Protein AF-A0A328RVR4-F1 (afdb_monomer_lite)

Foldseek 3Di:
DDDDLVRLVVVVLVLLVLLVVFDQDPDDLCVVPVVCLQCVCVVPVPDADKDKADPSLVSLPPPDPQKDKDWAQPVVDDFDPVPRGIIIIIHGPDPPPGDPSSDGLDVSLPQWDWAQDPVRDIFIWGVPDPDPDDRCCVVVVPRTDPSSRVSNSVSLVVSCVPVRSVRRRHSVNVVVVVVVDDIDTDD

Radius of gyration: 16.16 Å; chains: 1; bounding box: 41×40×39 Å

Sequence (187 aa):
MEITASQMKKNIQKIYDMLDKVSPLDYDCGKLCGEICCVYDDNNKEEKVGLYLLPGEELMYEDSDSFNLYCINSKDIDYPHSWDDDVYLVECTNPPKCNRSIRPIQCRTFPLIPHINSNGTLHLILDENEIPYECPIIRDNLELNKDFINETYKVWKILINDPVVYDLIAYDSRRRDNRRKKYKIII

Secondary structure (DSSP, 8-state):
-PPPHHHHHHHHHHHHHHHTT--SSSS-THHHHTSHHHHHHHH-TT---EEEPPTTGGGGSTT-TTEEEEEE-GGGSS--TT--SPEEEEEESSTT-S-GGG--HHHHHTTEEEEE-TTS-EEEEE-SSS-SS--HHHHTTPPPPHHHHHHHHHHHHHHTTSHHHHHHHHHHHHHHHHTT----B--

Structure (mmCIF, N/CA/C/O backbone):
data_AF-A0A328RVR4-F1
#
_entry.id   AF-A0A328RVR4-F1
#
loop_
_atom_site.group_PDB
_atom_site.id
_atom_site.type_symbol
_atom_site.label_atom_id
_atom_site.label_alt_id
_atom_site.label_comp_id
_atom_site.label_asym_id
_atom_site.label_entity_id
_atom_site.label_seq_id
_atom_site.pdbx_PDB_ins_code
_atom_site.Cartn_x
_atom_site.Cartn_y
_atom_site.Cartn_z
_atom_site.occupancy
_atom_site.B_iso_or_equiv
_atom_site.auth_seq_id
_atom_site.auth_comp_id
_atom_site.auth_asym_id
_atom_site.auth_atom_id
_atom_site.pdbx_PDB_model_num
ATOM 1 N N . MET A 1 1 ? 13.900 19.829 -10.093 1.00 46.94 1 MET A N 1
ATOM 2 C CA . MET A 1 1 ? 15.078 18.943 -10.185 1.00 46.94 1 MET A CA 1
ATOM 3 C C . MET A 1 1 ? 14.538 17.547 -10.362 1.00 46.94 1 MET A C 1
ATOM 5 O O . MET A 1 1 ? 13.861 17.077 -9.459 1.00 46.94 1 MET A O 1
ATOM 9 N N . GLU A 1 2 ? 14.764 16.946 -11.522 1.00 71.88 2 GLU A N 1
ATOM 10 C CA . GLU A 1 2 ? 14.407 15.546 -11.756 1.00 71.88 2 GLU A CA 1
ATOM 11 C C . GLU A 1 2 ? 15.248 14.661 -10.825 1.00 71.88 2 GLU A C 1
ATOM 13 O O . GLU A 1 2 ? 16.461 14.850 -10.692 1.00 71.88 2 GLU A O 1
ATOM 18 N N . ILE A 1 3 ? 14.591 13.755 -10.104 1.00 85.38 3 ILE A N 1
ATOM 19 C CA . ILE A 1 3 ? 15.260 12.755 -9.267 1.00 85.38 3 ILE A CA 1
ATOM 20 C C . ILE A 1 3 ? 15.786 11.631 -10.162 1.00 85.38 3 ILE A C 1
ATOM 22 O O . ILE A 1 3 ? 15.147 11.248 -11.133 1.00 85.38 3 ILE A O 1
ATOM 26 N N . THR A 1 4 ? 16.964 11.091 -9.854 1.00 92.75 4 THR A N 1
ATOM 27 C CA . THR A 1 4 ? 17.512 9.954 -10.610 1.00 92.75 4 THR A CA 1
ATOM 28 C C . THR A 1 4 ? 16.856 8.644 -10.172 1.00 92.75 4 THR A C 1
ATOM 30 O O . THR A 1 4 ? 16.439 8.526 -9.018 1.00 92.75 4 THR A O 1
ATOM 33 N N . ALA A 1 5 ? 16.855 7.616 -11.029 1.00 91.88 5 ALA A N 1
ATOM 34 C CA . ALA A 1 5 ? 16.361 6.277 -10.677 1.00 91.88 5 ALA A CA 1
ATOM 35 C C . ALA A 1 5 ? 17.043 5.710 -9.414 1.00 91.88 5 ALA A C 1
ATOM 37 O O . ALA A 1 5 ? 16.390 5.187 -8.517 1.00 91.88 5 ALA A O 1
ATOM 38 N N . SER A 1 6 ? 18.359 5.913 -9.262 1.00 93.44 6 SER A N 1
ATOM 39 C CA . SER A 1 6 ? 19.083 5.511 -8.045 1.00 93.44 6 SER A CA 1
ATOM 40 C C . SER A 1 6 ? 18.592 6.251 -6.793 1.00 93.44 6 SER A C 1
ATOM 42 O O . SER A 1 6 ? 18.509 5.660 -5.714 1.00 93.44 6 SER A O 1
ATOM 44 N N . GLN A 1 7 ? 18.256 7.540 -6.913 1.00 95.06 7 GLN A N 1
ATOM 45 C CA . GLN A 1 7 ? 17.692 8.304 -5.803 1.00 95.06 7 GLN A CA 1
ATOM 46 C C . GLN A 1 7 ? 16.259 7.859 -5.484 1.00 95.06 7 GLN A C 1
ATOM 48 O O . GLN A 1 7 ? 15.917 7.760 -4.306 1.00 95.06 7 GLN A O 1
ATOM 53 N N . MET A 1 8 ? 15.460 7.543 -6.505 1.00 94.56 8 MET A N 1
ATOM 54 C CA . MET A 1 8 ? 14.109 7.002 -6.358 1.00 94.56 8 MET A CA 1
ATOM 55 C C . MET A 1 8 ? 14.128 5.657 -5.621 1.00 94.56 8 MET A C 1
ATOM 57 O O . MET A 1 8 ? 13.525 5.535 -4.556 1.00 94.56 8 MET A O 1
ATOM 61 N N . LYS A 1 9 ? 14.942 4.701 -6.087 1.00 95.19 9 LYS A N 1
ATOM 62 C CA . LYS A 1 9 ? 15.142 3.387 -5.449 1.00 95.19 9 LYS A CA 1
ATOM 63 C C . LYS A 1 9 ? 15.538 3.519 -3.974 1.00 95.19 9 LYS A C 1
ATOM 65 O O . LYS A 1 9 ? 14.991 2.842 -3.110 1.00 95.19 9 LYS A O 1
ATOM 70 N N . LYS A 1 10 ? 16.431 4.463 -3.642 1.00 96.25 10 LYS A N 1
ATOM 71 C CA . LYS A 1 10 ? 16.797 4.769 -2.243 1.00 96.25 10 LYS A CA 1
ATOM 72 C C . LYS A 1 10 ? 15.642 5.344 -1.425 1.00 96.25 10 LYS A C 1
ATOM 74 O O . LYS A 1 10 ? 15.574 5.087 -0.226 1.00 96.25 10 LYS A O 1
ATOM 79 N N . ASN A 1 11 ? 14.781 6.165 -2.022 1.00 96.62 11 ASN A N 1
ATOM 80 C CA . ASN A 1 11 ? 13.620 6.717 -1.330 1.00 96.62 11 ASN A CA 1
ATOM 81 C C . ASN A 1 11 ? 12.599 5.613 -1.024 1.00 96.62 11 ASN A C 1
ATOM 83 O O . ASN A 1 11 ? 12.129 5.539 0.107 1.00 96.62 11 ASN A O 1
ATOM 87 N N . ILE A 1 12 ? 12.341 4.713 -1.974 1.00 97.06 12 ILE A N 1
ATOM 88 C CA . ILE A 1 12 ? 11.440 3.566 -1.782 1.00 97.06 12 ILE A CA 1
ATOM 89 C C . ILE A 1 12 ? 12.003 2.587 -0.759 1.00 97.06 12 ILE A C 1
ATOM 91 O O . ILE A 1 12 ? 11.277 2.182 0.144 1.00 97.06 12 ILE A O 1
ATOM 95 N N . GLN A 1 13 ? 13.305 2.286 -0.806 1.00 96.62 13 GLN A N 1
ATOM 96 C CA . GLN A 1 13 ? 13.936 1.436 0.207 1.00 96.62 13 GLN A CA 1
ATOM 97 C C . GLN A 1 13 ? 13.738 1.996 1.622 1.00 96.62 13 GLN A C 1
ATOM 99 O O . GLN A 1 13 ? 13.423 1.243 2.535 1.00 96.62 13 GLN A O 1
ATOM 104 N N . LYS A 1 14 ? 13.832 3.319 1.817 1.00 97.56 14 LYS A N 1
ATOM 105 C CA . LYS A 1 14 ? 13.538 3.930 3.126 1.00 97.56 14 LYS A CA 1
ATOM 106 C C . LYS A 1 14 ? 12.087 3.714 3.553 1.00 97.56 14 LYS A C 1
ATOM 108 O O . LYS A 1 14 ? 11.8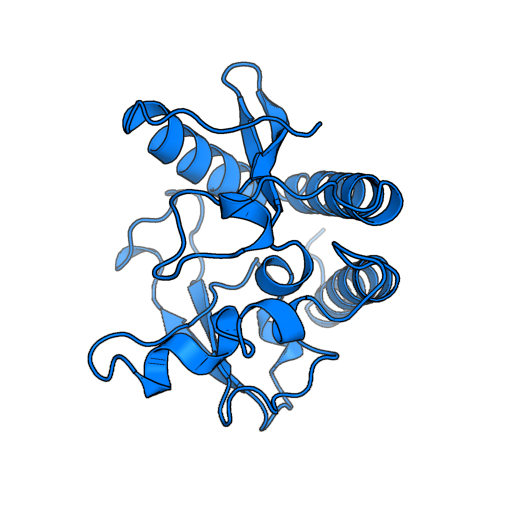45 3.495 4.735 1.00 97.56 14 LYS A O 1
ATOM 113 N N . ILE A 1 15 ? 11.136 3.782 2.620 1.00 98.19 15 ILE A N 1
ATOM 114 C CA . ILE A 1 15 ? 9.726 3.487 2.898 1.00 98.19 15 ILE A CA 1
ATOM 115 C C . ILE A 1 15 ? 9.550 2.011 3.279 1.00 98.19 15 ILE A C 1
ATOM 117 O O . ILE A 1 15 ? 8.886 1.723 4.274 1.00 98.19 15 ILE A O 1
ATOM 121 N N . TYR A 1 16 ? 10.191 1.086 2.558 1.00 97.56 16 TYR A N 1
ATOM 122 C CA . TYR A 1 16 ? 10.192 -0.340 2.905 1.00 97.56 16 TYR A CA 1
ATOM 123 C C . TYR A 1 16 ? 10.759 -0.554 4.317 1.00 97.56 16 TYR A C 1
ATOM 125 O O . TYR A 1 16 ? 10.094 -1.173 5.142 1.00 97.56 16 TYR A O 1
ATOM 133 N N . ASP A 1 17 ? 11.903 0.057 4.641 1.00 97.25 17 ASP A N 1
ATOM 134 C CA . ASP A 1 17 ? 12.553 -0.042 5.955 1.00 97.25 17 ASP A CA 1
ATOM 135 C C . ASP A 1 17 ? 11.704 0.540 7.102 1.00 97.25 17 ASP A C 1
ATOM 137 O O . ASP A 1 17 ? 11.853 0.138 8.260 1.00 97.25 17 ASP A O 1
ATOM 141 N N . MET A 1 18 ? 10.862 1.543 6.826 1.00 97.81 18 MET A N 1
ATOM 142 C CA . MET A 1 18 ? 9.903 2.079 7.801 1.00 97.81 18 MET A CA 1
ATOM 143 C C . MET A 1 18 ? 8.793 1.064 8.073 1.00 97.81 18 MET A C 1
ATOM 145 O O . MET A 1 18 ? 8.499 0.771 9.231 1.00 97.81 18 MET A O 1
ATOM 149 N N . LEU A 1 19 ? 8.218 0.494 7.012 1.00 97.56 19 LEU A N 1
ATOM 150 C CA . LEU A 1 19 ? 7.102 -0.446 7.109 1.00 97.56 19 LEU A CA 1
ATOM 151 C C . LEU A 1 19 ? 7.524 -1.837 7.607 1.00 97.56 19 LEU A C 1
ATOM 153 O O . LEU A 1 19 ? 6.734 -2.496 8.271 1.00 97.56 19 LEU A O 1
ATOM 157 N N . ASP A 1 20 ? 8.763 -2.273 7.367 1.00 95.44 20 ASP A N 1
ATOM 158 C CA . ASP A 1 20 ? 9.294 -3.560 7.853 1.00 95.44 20 ASP A CA 1
ATOM 159 C C . ASP A 1 20 ? 9.411 -3.641 9.385 1.00 95.44 20 ASP A C 1
ATOM 161 O O . ASP A 1 20 ? 9.566 -4.724 9.950 1.00 95.44 20 ASP A O 1
ATOM 165 N N . LYS A 1 21 ? 9.328 -2.501 10.078 1.00 94.88 21 LYS A N 1
ATOM 166 C CA . LYS A 1 21 ? 9.404 -2.423 11.545 1.00 94.88 21 LYS A CA 1
ATOM 167 C C . LYS A 1 21 ? 8.055 -2.609 12.229 1.00 94.88 21 LYS A C 1
ATOM 169 O O . LYS A 1 21 ? 8.017 -2.705 13.454 1.00 94.88 21 LYS A O 1
ATOM 174 N N . VAL A 1 22 ? 6.962 -2.612 11.470 1.00 97.06 22 VAL A N 1
ATOM 175 C CA . VAL A 1 22 ? 5.601 -2.629 12.003 1.00 97.06 22 VAL A CA 1
ATOM 176 C C . VAL A 1 22 ? 4.768 -3.728 11.350 1.00 97.06 22 VAL A C 1
ATOM 178 O O . VAL A 1 22 ? 5.024 -4.163 10.234 1.00 97.06 22 VAL A O 1
ATOM 181 N N . SER A 1 23 ? 3.752 -4.197 12.066 1.00 96.06 23 SER A N 1
ATOM 182 C CA . SER A 1 23 ? 2.822 -5.232 11.611 1.00 96.06 23 SER A CA 1
ATOM 183 C C . SER A 1 23 ? 1.429 -4.909 12.146 1.00 96.06 23 SER A C 1
ATOM 185 O O . SER A 1 23 ? 1.343 -4.377 13.258 1.00 96.06 23 SER A O 1
ATOM 187 N N . PRO A 1 24 ? 0.344 -5.224 11.410 1.00 97.00 24 PRO A N 1
ATOM 188 C CA . PRO A 1 24 ? -1.019 -4.945 11.861 1.00 97.00 24 PRO A CA 1
ATOM 189 C C . PRO A 1 24 ? -1.347 -5.585 13.214 1.00 97.00 24 PRO A C 1
ATOM 191 O O . PRO A 1 24 ? -2.131 -5.018 13.968 1.00 97.00 24 PRO A O 1
ATOM 194 N N . LEU A 1 25 ? -0.730 -6.729 13.523 1.00 97.44 25 LEU A N 1
ATOM 195 C CA . LEU A 1 25 ? -0.872 -7.470 14.776 1.00 97.44 25 LEU A CA 1
ATOM 196 C C . LEU A 1 25 ? 0.507 -7.871 15.323 1.00 97.44 25 LEU A C 1
ATOM 198 O O . LEU A 1 25 ? 1.479 -7.967 14.568 1.00 97.44 25 LEU A O 1
ATOM 202 N N . ASP A 1 26 ? 0.566 -8.206 16.615 1.00 96.38 26 ASP A N 1
ATOM 203 C CA . ASP A 1 26 ? 1.773 -8.700 17.309 1.00 96.38 26 ASP A CA 1
ATOM 204 C C . ASP A 1 26 ? 2.217 -10.110 16.877 1.00 96.38 26 ASP A C 1
ATOM 206 O O . ASP A 1 26 ? 3.223 -10.645 17.344 1.00 96.38 26 ASP A O 1
ATOM 210 N N . TYR A 1 27 ? 1.455 -10.737 15.986 1.00 94.00 27 TYR A N 1
ATOM 211 C CA . TYR A 1 27 ? 1.731 -12.048 15.425 1.00 94.00 27 TYR A CA 1
ATOM 212 C C . TYR A 1 27 ? 1.444 -12.062 13.924 1.00 94.00 27 TYR A C 1
ATOM 214 O O . TYR A 1 27 ? 0.814 -11.161 13.371 1.00 94.00 27 TYR A O 1
ATOM 222 N N . ASP A 1 28 ? 1.897 -13.123 13.258 1.00 92.75 28 ASP A N 1
ATOM 223 C CA . ASP A 1 28 ? 1.655 -13.327 11.833 1.00 92.75 28 ASP A CA 1
ATOM 224 C C . ASP A 1 28 ? 0.159 -13.526 11.544 1.00 92.75 28 ASP A C 1
ATOM 226 O O . ASP A 1 28 ? -0.399 -14.602 11.784 1.00 92.75 28 ASP A O 1
ATOM 230 N N . CYS A 1 29 ? -0.481 -12.480 11.018 1.00 93.75 29 CYS A N 1
ATOM 231 C CA . CYS A 1 29 ? -1.897 -12.493 10.662 1.00 93.75 29 CYS A CA 1
ATOM 232 C C . CYS A 1 29 ? -2.245 -13.535 9.588 1.00 93.75 29 CYS A C 1
ATOM 234 O O . CYS A 1 29 ? -3.391 -13.983 9.542 1.00 93.75 29 CYS A O 1
ATOM 236 N N . GLY A 1 30 ? -1.268 -13.998 8.795 1.00 92.88 30 GLY A N 1
ATOM 237 C CA . GLY A 1 30 ? -1.459 -15.078 7.827 1.00 92.88 30 GLY A CA 1
ATOM 238 C C . GLY A 1 30 ? -1.952 -16.371 8.479 1.00 92.88 30 GLY A C 1
ATOM 239 O O . GLY A 1 30 ? -2.706 -17.120 7.863 1.00 92.88 30 GLY A O 1
ATOM 240 N N . LYS A 1 31 ? -1.642 -16.593 9.764 1.00 94.94 31 LYS A N 1
ATOM 241 C CA . LYS A 1 31 ? -2.133 -17.745 10.538 1.00 94.94 31 LYS A CA 1
ATOM 242 C C . LYS A 1 31 ? -3.648 -17.744 10.758 1.00 94.94 31 LYS A C 1
ATOM 244 O O . LYS A 1 31 ? -4.202 -18.799 11.044 1.00 94.94 31 LYS A O 1
ATOM 249 N N . LEU A 1 32 ? -4.315 -16.593 10.636 1.00 95.88 32 LEU A N 1
ATOM 250 C CA . LEU A 1 32 ? -5.769 -16.485 10.807 1.00 95.88 32 LEU A CA 1
ATOM 251 C C . LEU A 1 32 ? -6.543 -17.015 9.596 1.00 95.88 32 LEU A C 1
ATOM 253 O O . LEU A 1 32 ? -7.672 -17.471 9.747 1.00 95.88 32 LEU A O 1
ATOM 257 N N . CYS A 1 33 ? -5.955 -16.929 8.403 1.00 93.94 33 CYS A N 1
ATOM 258 C CA . CYS A 1 33 ? -6.630 -17.222 7.136 1.00 93.94 33 CYS A CA 1
ATOM 259 C C . CYS A 1 33 ? -5.861 -18.177 6.218 1.00 93.94 33 CYS A C 1
ATOM 261 O O . CYS A 1 33 ? -6.314 -18.426 5.106 1.00 93.94 33 CYS A O 1
ATOM 263 N N . GLY A 1 34 ? -4.701 -18.682 6.643 1.00 93.56 34 GLY A N 1
ATOM 264 C CA . GLY A 1 34 ? -3.819 -19.460 5.772 1.00 93.56 34 GLY A CA 1
ATOM 265 C C . GLY A 1 34 ? -3.232 -18.623 4.634 1.00 93.56 34 GLY A C 1
ATOM 266 O O . GLY A 1 34 ? -3.134 -19.110 3.519 1.00 93.56 34 GLY A O 1
ATOM 267 N N . GLU A 1 35 ? -2.879 -17.361 4.909 1.00 92.75 35 GLU A N 1
ATOM 268 C CA . GLU A 1 35 ? -2.225 -16.458 3.946 1.00 92.75 35 GLU A CA 1
ATOM 269 C C . GLU A 1 35 ? -3.065 -16.165 2.689 1.00 92.75 35 GLU A C 1
ATOM 271 O O . GLU A 1 35 ? -2.514 -15.940 1.613 1.00 92.75 35 GLU A O 1
ATOM 276 N N . ILE A 1 36 ? -4.400 -16.117 2.820 1.00 91.69 36 ILE A N 1
ATOM 277 C CA . ILE A 1 36 ? -5.335 -15.942 1.689 1.00 91.69 36 ILE A CA 1
ATOM 278 C C . ILE A 1 36 ? -5.032 -14.721 0.807 1.00 91.69 36 ILE A C 1
ATOM 280 O O . ILE A 1 36 ? -5.295 -14.756 -0.387 1.00 91.69 36 ILE A O 1
ATOM 284 N N . CYS A 1 37 ? -4.428 -13.667 1.368 1.00 89.62 37 CYS A N 1
ATOM 285 C CA . CYS A 1 37 ? -4.001 -12.487 0.612 1.00 89.62 37 CYS A CA 1
ATOM 286 C C . CYS A 1 37 ? -2.862 -12.753 -0.381 1.00 89.62 37 CYS A C 1
ATOM 288 O O . CYS A 1 37 ? -2.615 -11.933 -1.257 1.00 89.62 37 CYS A O 1
ATOM 290 N N . CYS A 1 38 ? -2.159 -13.875 -0.238 1.00 88.31 38 CYS A N 1
ATOM 291 C CA . CYS A 1 38 ? -1.131 -14.337 -1.161 1.00 88.31 38 CYS A CA 1
ATOM 292 C C . CYS A 1 38 ? -1.606 -15.530 -2.000 1.00 88.31 38 CYS A C 1
ATOM 294 O O . CYS A 1 38 ? -1.202 -15.639 -3.148 1.00 88.31 38 CYS A O 1
ATOM 296 N N . VAL A 1 39 ? -2.427 -16.425 -1.437 1.00 89.94 39 VAL A N 1
ATOM 297 C CA . VAL A 1 39 ? -2.803 -17.713 -2.064 1.00 89.94 39 VAL A CA 1
ATOM 298 C C . VAL A 1 39 ? -4.239 -17.751 -2.599 1.00 89.94 39 VAL A C 1
ATOM 300 O O . VAL A 1 39 ? -4.806 -18.824 -2.791 1.00 89.94 39 VAL A O 1
ATOM 303 N N . TYR A 1 40 ? -4.869 -16.594 -2.8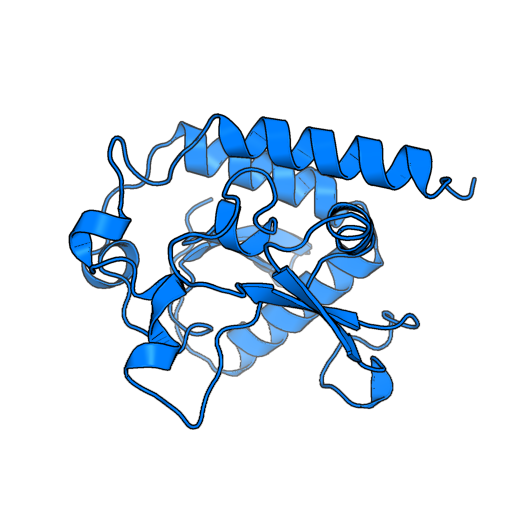10 1.00 85.50 40 TYR A N 1
ATOM 304 C CA . TYR A 1 40 ? -6.238 -16.520 -3.333 1.00 85.50 40 TYR A CA 1
ATOM 305 C C . TYR A 1 40 ? -6.415 -17.325 -4.633 1.00 85.50 40 TYR A C 1
ATOM 307 O O . TYR A 1 40 ? -7.380 -18.080 -4.779 1.00 85.50 40 TYR A O 1
ATOM 315 N N . ASP A 1 41 ? -5.430 -17.215 -5.521 1.00 82.81 41 ASP A N 1
ATOM 316 C CA . ASP A 1 41 ? -5.416 -17.791 -6.868 1.00 82.81 41 ASP A CA 1
ATOM 317 C C . ASP A 1 41 ? -5.367 -19.321 -6.860 1.00 82.81 41 ASP A C 1
ATOM 319 O O . ASP A 1 41 ? -5.855 -19.969 -7.788 1.00 82.81 41 ASP A O 1
ATOM 323 N N . ASP A 1 42 ? -4.843 -19.927 -5.788 1.00 80.62 42 ASP A N 1
ATOM 324 C CA . ASP A 1 42 ? -4.796 -21.388 -5.641 1.00 80.62 42 ASP A CA 1
ATOM 325 C C . ASP A 1 42 ? -6.209 -21.992 -5.666 1.00 80.62 42 ASP A C 1
ATOM 327 O O . ASP A 1 42 ? -6.407 -23.129 -6.105 1.00 80.62 42 ASP A O 1
ATOM 331 N N . ASN A 1 43 ? -7.201 -21.209 -5.230 1.00 71.06 43 ASN A N 1
ATOM 332 C CA . ASN A 1 43 ? -8.606 -21.595 -5.206 1.00 71.06 43 ASN A CA 1
ATOM 333 C C . ASN A 1 43 ? -9.431 -20.955 -6.336 1.00 71.06 43 ASN A C 1
ATOM 335 O O . ASN A 1 43 ? -10.561 -21.386 -6.559 1.00 71.06 43 ASN A O 1
ATOM 339 N N . ASN A 1 44 ? -8.874 -19.987 -7.075 1.00 71.50 44 ASN A N 1
ATOM 340 C CA . ASN A 1 44 ? -9.551 -19.249 -8.143 1.00 71.50 44 ASN A CA 1
ATOM 341 C C . ASN A 1 44 ? -8.640 -19.110 -9.368 1.00 71.50 44 ASN A C 1
ATOM 343 O O . ASN A 1 44 ? -7.880 -18.164 -9.493 1.00 71.50 44 ASN A O 1
ATOM 347 N N . LYS A 1 45 ? -8.738 -20.044 -10.321 1.00 67.19 45 LYS A N 1
ATOM 348 C CA . LYS A 1 45 ? -7.853 -20.072 -11.505 1.00 67.19 45 LYS A CA 1
ATOM 349 C C . LYS A 1 45 ? -8.128 -18.981 -12.546 1.00 67.19 45 LYS A C 1
ATOM 351 O O . LYS A 1 45 ? -7.348 -18.843 -13.485 1.00 67.19 45 LYS A O 1
ATOM 356 N N . GLU A 1 46 ? -9.254 -18.281 -12.431 1.00 66.06 46 GLU A N 1
ATOM 357 C CA . GLU A 1 46 ? -9.675 -17.241 -13.378 1.00 66.06 46 GLU A CA 1
ATOM 358 C C . GLU A 1 46 ? -9.181 -15.846 -12.978 1.00 66.06 46 GLU A C 1
ATOM 360 O O . GLU A 1 46 ? -9.071 -14.972 -13.836 1.00 66.06 46 GLU A O 1
ATOM 365 N N . GLU A 1 47 ? -8.826 -15.648 -11.706 1.00 68.12 47 GLU A N 1
ATOM 366 C CA . GLU A 1 47 ? -8.360 -14.374 -11.167 1.00 68.12 47 GLU A CA 1
ATOM 367 C C . GLU A 1 47 ? -6.984 -14.561 -10.541 1.00 68.12 47 GLU A C 1
ATOM 369 O O . GLU A 1 47 ? -6.751 -15.526 -9.819 1.00 68.12 47 GLU A O 1
ATOM 374 N N . LYS A 1 48 ? -6.068 -13.637 -10.839 1.00 74.25 48 LYS A N 1
ATOM 375 C CA . LYS A 1 48 ? -4.751 -13.603 -10.214 1.00 74.25 48 LYS A CA 1
ATOM 376 C C . LYS A 1 48 ? -4.612 -12.406 -9.290 1.00 74.25 48 LYS A C 1
ATOM 378 O O . LYS A 1 48 ? -4.925 -11.284 -9.691 1.00 74.25 48 LYS A O 1
ATOM 383 N N . VAL A 1 49 ? -4.078 -12.615 -8.094 1.00 82.00 49 VAL A N 1
ATOM 384 C CA . VAL A 1 49 ? -3.709 -11.555 -7.165 1.00 82.00 49 VAL A CA 1
ATOM 385 C C . VAL A 1 49 ? -2.389 -10.952 -7.626 1.00 82.00 49 VAL A C 1
ATOM 387 O O . VAL A 1 49 ? -1.297 -11.469 -7.385 1.00 82.00 49 VAL A O 1
ATOM 390 N N . GLY A 1 50 ? -2.516 -9.813 -8.297 1.00 88.44 50 GLY A N 1
ATOM 391 C CA . GLY A 1 50 ? -1.430 -8.880 -8.546 1.00 88.44 50 GLY A CA 1
ATOM 392 C C . GLY A 1 50 ? -1.596 -7.616 -7.708 1.00 88.44 50 GLY A C 1
ATOM 393 O O . GLY A 1 50 ? -2.690 -7.298 -7.238 1.00 88.44 50 GLY A O 1
ATOM 394 N N . LEU A 1 51 ? -0.503 -6.883 -7.529 1.00 92.19 51 LEU A N 1
ATOM 395 C CA . LEU A 1 51 ? -0.514 -5.583 -6.865 1.00 92.19 51 LEU A CA 1
ATOM 396 C C . LEU A 1 51 ? 0.039 -4.522 -7.798 1.00 92.19 51 LEU A C 1
ATOM 398 O O . LEU A 1 51 ? 1.123 -4.685 -8.363 1.00 92.19 51 LEU A O 1
ATOM 402 N N . TYR A 1 52 ? -0.728 -3.449 -7.960 1.00 93.94 52 TYR A N 1
ATOM 403 C CA . TYR A 1 52 ? -0.293 -2.285 -8.710 1.00 93.94 52 TYR A CA 1
ATOM 404 C C . TYR A 1 52 ? 0.769 -1.539 -7.912 1.00 93.94 52 TYR A C 1
ATOM 406 O O . TYR A 1 52 ? 0.641 -1.327 -6.707 1.00 93.94 52 TYR A O 1
ATOM 414 N N . LEU A 1 53 ? 1.837 -1.155 -8.592 1.00 96.06 53 LEU A N 1
ATOM 415 C CA . LEU A 1 53 ? 2.958 -0.469 -7.980 1.00 96.06 53 LEU A CA 1
ATOM 416 C C . LEU A 1 53 ? 2.738 1.043 -7.958 1.00 96.06 53 LEU A C 1
ATOM 418 O O . LEU A 1 53 ? 2.104 1.616 -8.847 1.00 96.06 53 LEU A O 1
ATOM 422 N N . LEU A 1 54 ? 3.291 1.694 -6.937 1.00 95.88 54 LEU A N 1
ATOM 423 C CA . LEU A 1 54 ? 3.414 3.151 -6.917 1.00 95.88 54 LEU A CA 1
ATOM 424 C C . LEU A 1 54 ? 4.570 3.611 -7.825 1.00 95.88 54 LEU A C 1
ATOM 426 O O . LEU A 1 54 ? 5.468 2.815 -8.107 1.00 95.88 54 LEU A O 1
ATOM 430 N N . PRO A 1 55 ? 4.598 4.888 -8.259 1.00 93.69 55 PRO A N 1
ATOM 431 C CA . PRO A 1 55 ? 5.661 5.391 -9.123 1.00 93.69 55 PRO A CA 1
ATOM 432 C C . PRO A 1 55 ? 7.059 5.121 -8.549 1.00 93.69 55 PRO A C 1
ATOM 434 O O . PRO A 1 55 ? 7.362 5.487 -7.409 1.00 93.69 55 PRO A O 1
ATOM 437 N N . GLY A 1 56 ? 7.919 4.488 -9.348 1.00 93.50 56 GLY A N 1
ATOM 438 C CA . GLY A 1 56 ? 9.298 4.156 -8.999 1.00 93.50 56 GLY A CA 1
ATOM 439 C C . GLY A 1 56 ? 9.466 2.826 -8.263 1.00 93.50 56 GLY A C 1
ATOM 440 O O . GLY A 1 56 ? 10.591 2.336 -8.152 1.00 93.50 56 GLY A O 1
ATOM 441 N N . GLU A 1 57 ? 8.397 2.241 -7.718 1.00 96.25 57 GLU A N 1
ATOM 442 C CA . GLU A 1 57 ? 8.460 1.000 -6.942 1.00 96.25 57 GLU A CA 1
ATOM 443 C C . GLU A 1 57 ? 8.893 -0.202 -7.796 1.00 96.25 57 GLU A C 1
ATOM 445 O O . GLU A 1 57 ? 9.523 -1.127 -7.280 1.00 96.25 57 GLU A O 1
ATOM 450 N N . GLU A 1 58 ? 8.673 -0.152 -9.112 1.00 95.62 58 GLU A N 1
ATOM 451 C CA . GLU A 1 58 ? 9.150 -1.139 -10.087 1.00 95.62 58 GLU A CA 1
ATOM 452 C C . GLU A 1 58 ? 10.673 -1.327 -10.052 1.00 95.62 58 GLU A C 1
ATOM 454 O O . GLU A 1 58 ? 11.170 -2.438 -10.252 1.00 95.62 58 GLU A O 1
ATOM 459 N N . LEU A 1 59 ? 11.421 -0.281 -9.678 1.00 95.00 59 LEU A N 1
ATOM 460 C CA . LEU A 1 59 ? 12.881 -0.317 -9.545 1.00 95.00 59 LEU A CA 1
ATOM 461 C C . LEU A 1 59 ? 13.355 -1.307 -8.467 1.00 95.00 59 LEU A C 1
ATOM 463 O O . LEU A 1 59 ? 14.531 -1.676 -8.429 1.00 95.00 59 LEU A O 1
ATOM 467 N N . MET A 1 60 ? 12.466 -1.737 -7.566 1.00 95.38 60 MET A N 1
ATOM 468 C CA . MET A 1 60 ? 12.769 -2.731 -6.532 1.00 95.38 60 MET A CA 1
ATOM 469 C C . MET A 1 60 ? 12.806 -4.170 -7.069 1.00 95.38 60 MET A C 1
ATOM 471 O O . MET A 1 60 ? 13.289 -5.057 -6.364 1.00 95.38 60 MET A O 1
ATOM 475 N N . TYR A 1 61 ? 12.333 -4.401 -8.298 1.00 94.06 61 TYR A N 1
ATOM 476 C CA . TYR A 1 61 ? 12.139 -5.737 -8.870 1.00 94.06 61 TYR A CA 1
ATOM 477 C C . TYR A 1 61 ? 13.091 -6.072 -10.024 1.00 94.06 61 TYR A C 1
ATOM 479 O O . TYR A 1 61 ? 13.083 -7.210 -10.480 1.00 94.06 61 TYR A O 1
ATOM 487 N N . GLU A 1 62 ? 13.944 -5.133 -10.453 1.00 84.69 62 GLU A N 1
ATOM 488 C CA . GLU A 1 62 ? 14.885 -5.298 -11.581 1.00 84.69 62 GLU A CA 1
ATOM 489 C C . GLU A 1 62 ? 15.738 -6.581 -11.497 1.00 84.69 62 GLU A C 1
ATOM 491 O O . GLU A 1 62 ? 16.017 -7.198 -12.520 1.00 84.69 62 GLU A O 1
ATOM 496 N N . ASP A 1 63 ? 16.109 -6.999 -10.280 1.00 84.00 63 ASP A N 1
ATOM 497 C CA . ASP A 1 63 ? 16.990 -8.145 -10.009 1.00 84.00 63 ASP A CA 1
ATOM 498 C C . ASP A 1 63 ? 16.283 -9.276 -9.226 1.00 84.00 63 ASP A C 1
ATOM 500 O O . ASP A 1 63 ? 16.930 -10.033 -8.497 1.00 84.00 63 ASP A O 1
ATOM 504 N N . SER A 1 64 ? 14.946 -9.362 -9.277 1.00 86.88 64 SER A N 1
ATOM 505 C CA . SER A 1 64 ? 14.186 -10.330 -8.473 1.00 86.88 64 SER A CA 1
ATOM 506 C C . SER A 1 64 ? 13.548 -11.456 -9.282 1.00 86.88 64 SER A C 1
ATOM 508 O O . SER A 1 64 ? 12.649 -11.221 -10.078 1.00 86.88 64 SER A O 1
ATOM 510 N N . ASP A 1 65 ? 13.876 -12.701 -8.929 1.00 89.06 65 ASP A N 1
ATOM 511 C CA . ASP A 1 65 ? 13.180 -13.897 -9.438 1.00 89.06 65 ASP A CA 1
ATOM 512 C C . ASP A 1 65 ? 11.930 -14.270 -8.603 1.00 89.06 65 ASP A C 1
ATOM 514 O O . ASP A 1 65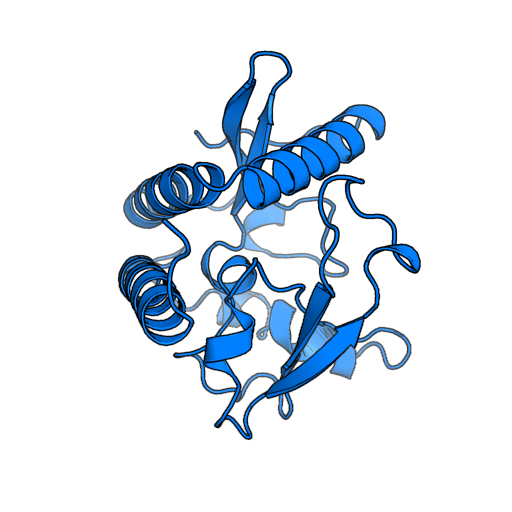 ? 11.237 -15.255 -8.872 1.00 89.06 65 ASP A O 1
ATOM 518 N N . SER A 1 66 ? 11.642 -13.521 -7.529 1.00 89.56 66 SER A N 1
ATOM 519 C CA . SER A 1 66 ? 10.507 -13.802 -6.629 1.00 89.56 66 SER A CA 1
ATOM 520 C C . SER A 1 66 ? 9.175 -13.234 -7.122 1.00 89.56 66 SER A C 1
ATOM 522 O O . SER A 1 66 ? 8.126 -13.602 -6.585 1.00 89.56 66 SER A O 1
ATOM 524 N N . PHE A 1 67 ? 9.209 -12.330 -8.101 1.00 92.19 67 PHE A N 1
ATOM 525 C CA . PHE A 1 67 ? 8.035 -11.641 -8.622 1.00 92.19 67 PHE A CA 1
ATOM 526 C C . PHE A 1 67 ? 8.115 -11.529 -10.143 1.00 92.19 67 PHE A C 1
ATOM 528 O O . PHE A 1 67 ? 9.167 -11.211 -10.687 1.00 92.19 67 PHE A O 1
ATOM 535 N N . ASN A 1 68 ? 6.991 -11.751 -10.817 1.00 92.50 68 ASN A N 1
ATOM 536 C CA . ASN A 1 68 ? 6.817 -11.341 -12.202 1.00 92.50 68 ASN A CA 1
ATOM 537 C C . ASN A 1 68 ? 6.437 -9.860 -12.213 1.00 92.50 68 ASN A C 1
ATOM 539 O O . ASN A 1 68 ? 5.514 -9.463 -11.498 1.00 92.50 68 ASN A O 1
ATOM 543 N N . LEU A 1 69 ? 7.130 -9.065 -13.027 1.00 94.62 69 LEU A N 1
ATOM 544 C CA . LEU A 1 69 ? 6.820 -7.657 -13.253 1.00 94.62 69 LEU A CA 1
ATOM 545 C C . LEU A 1 69 ? 6.130 -7.505 -14.610 1.00 94.62 69 LEU A C 1
ATOM 547 O O . LEU A 1 69 ? 6.668 -7.913 -15.640 1.00 94.62 69 LEU A O 1
ATOM 551 N N . TYR A 1 70 ? 4.952 -6.895 -14.602 1.00 93.81 70 TYR A N 1
ATOM 552 C CA . TYR A 1 70 ? 4.188 -6.571 -15.798 1.00 93.81 70 TYR A CA 1
ATOM 553 C C . TYR A 1 70 ? 4.082 -5.058 -15.951 1.00 93.81 70 TYR A C 1
ATOM 555 O O . TYR A 1 70 ? 4.046 -4.321 -14.967 1.00 93.81 70 TYR A O 1
ATOM 563 N N . CYS A 1 71 ? 4.014 -4.616 -17.199 1.00 94.06 71 CYS A N 1
ATOM 564 C CA . CYS A 1 71 ? 3.878 -3.221 -17.583 1.00 94.06 71 CYS A CA 1
ATOM 565 C C . CYS A 1 71 ? 2.595 -3.070 -18.407 1.00 94.06 71 CYS A C 1
ATOM 567 O O . CYS A 1 71 ? 2.342 -3.868 -19.315 1.00 94.06 71 CYS A O 1
ATOM 569 N N . ILE A 1 72 ? 1.770 -2.091 -18.047 1.00 93.56 72 ILE A N 1
ATOM 570 C CA . ILE A 1 72 ? 0.463 -1.828 -18.643 1.00 93.56 72 ILE A CA 1
ATOM 571 C C . ILE A 1 72 ? 0.407 -0.348 -18.999 1.00 93.56 72 ILE A C 1
ATOM 573 O O . ILE A 1 72 ? 0.734 0.500 -18.171 1.00 93.56 72 ILE A O 1
ATOM 577 N N . ASN A 1 73 ? -0.048 -0.017 -20.207 1.00 91.88 73 ASN A N 1
ATOM 578 C CA . ASN A 1 73 ? -0.235 1.382 -20.561 1.00 91.88 73 ASN A CA 1
ATOM 579 C C . ASN A 1 73 ? -1.349 1.991 -19.697 1.00 91.88 73 ASN A C 1
ATOM 581 O O . ASN A 1 73 ? -2.454 1.446 -19.647 1.00 91.88 73 ASN A O 1
ATOM 585 N N . SER A 1 74 ? -1.096 3.133 -19.051 1.00 89.88 74 SER A N 1
ATOM 586 C CA . SER A 1 74 ? -2.089 3.773 -18.176 1.00 89.88 74 SER A CA 1
ATOM 587 C C . SER A 1 74 ? -3.400 4.111 -18.892 1.00 89.88 74 SER A C 1
ATOM 589 O O . SER A 1 74 ? -4.451 4.139 -18.260 1.00 89.88 74 SER A O 1
ATOM 591 N N . LYS A 1 75 ? -3.368 4.311 -20.218 1.00 88.50 75 LYS A N 1
ATOM 592 C CA . LYS A 1 75 ? -4.547 4.628 -21.042 1.00 88.50 75 LYS A CA 1
ATOM 593 C C . LYS A 1 75 ? -5.440 3.421 -21.316 1.00 88.50 75 LYS A C 1
ATOM 595 O O . LYS A 1 75 ? -6.589 3.611 -21.711 1.00 88.50 75 LYS A O 1
ATOM 600 N N . ASP A 1 76 ? -4.927 2.210 -21.110 1.00 91.12 76 ASP A N 1
ATOM 601 C CA . ASP A 1 76 ? -5.674 0.962 -21.291 1.00 91.12 76 ASP A CA 1
ATOM 602 C C . ASP A 1 76 ? -6.411 0.536 -20.011 1.00 91.12 76 ASP A C 1
ATOM 604 O O . ASP A 1 76 ? -7.171 -0.435 -20.019 1.00 91.12 76 ASP A O 1
ATOM 608 N N . ILE A 1 77 ? -6.204 1.260 -18.907 1.00 88.88 77 ILE A N 1
ATOM 609 C CA . ILE A 1 77 ? -6.809 0.978 -17.607 1.00 88.88 77 ILE A CA 1
ATOM 610 C C . ILE A 1 77 ? -7.461 2.219 -17.001 1.00 88.88 77 ILE A C 1
ATOM 612 O O . ILE A 1 77 ? -7.303 3.351 -17.448 1.00 88.88 77 ILE A O 1
ATOM 616 N N . ASP A 1 78 ? -8.258 1.981 -15.970 1.00 89.50 78 ASP A N 1
ATOM 617 C CA . ASP A 1 78 ? -9.087 2.991 -15.328 1.00 89.50 78 ASP A CA 1
ATOM 618 C C . ASP A 1 78 ? -8.294 3.755 -14.251 1.00 89.50 78 ASP A C 1
ATOM 620 O O . ASP A 1 78 ? -8.449 3.496 -13.057 1.00 89.50 78 ASP A O 1
ATOM 624 N N . TYR A 1 79 ? -7.398 4.643 -14.695 1.00 91.75 79 TYR A N 1
ATOM 625 C CA . TYR A 1 79 ? -6.449 5.416 -13.878 1.00 91.75 79 TYR A CA 1
ATOM 626 C C . TYR A 1 79 ? -6.658 6.938 -14.018 1.00 91.75 79 TYR A C 1
ATOM 628 O O . TYR A 1 79 ? -7.284 7.393 -14.982 1.00 91.75 79 TYR A O 1
ATOM 636 N N . PRO A 1 80 ? -6.162 7.764 -13.071 1.00 92.31 80 PRO A N 1
ATOM 637 C CA . PRO A 1 80 ? -6.246 9.217 -13.193 1.00 92.31 80 PRO A CA 1
ATOM 638 C C . PRO A 1 80 ? -5.492 9.722 -14.430 1.00 92.31 80 PRO A C 1
ATOM 640 O O . PRO A 1 80 ? -4.394 9.267 -14.733 1.00 92.31 80 PRO A O 1
ATOM 643 N N . HIS A 1 81 ? -6.044 10.737 -15.099 1.00 87.94 81 HIS A N 1
ATOM 644 C CA . HIS A 1 81 ? -5.439 11.339 -16.296 1.00 87.94 81 HIS A CA 1
ATOM 645 C C . HIS A 1 81 ? -4.060 11.969 -16.066 1.00 87.94 81 HIS A C 1
ATOM 647 O O . HIS A 1 81 ? -3.358 12.220 -17.035 1.00 87.94 81 HIS A O 1
ATOM 653 N N . SER A 1 82 ? -3.690 12.271 -14.821 1.00 90.44 82 SER A N 1
ATOM 654 C CA . SER A 1 82 ? -2.355 12.767 -14.478 1.00 90.44 82 SER A CA 1
ATOM 655 C C . SER A 1 82 ? -1.285 11.671 -14.455 1.00 90.44 82 SER A C 1
ATOM 657 O O . SER A 1 82 ? -0.105 11.992 -14.338 1.00 90.44 82 SER A O 1
ATOM 659 N N . TRP A 1 83 ? -1.668 10.395 -14.579 1.00 91.50 83 TRP A N 1
ATOM 660 C CA . TRP A 1 83 ? -0.740 9.281 -14.734 1.00 91.50 83 TRP A CA 1
ATOM 661 C C . TRP A 1 83 ? -0.428 9.046 -16.217 1.00 91.50 83 TRP A C 1
ATOM 663 O O . TRP A 1 83 ? -1.109 8.287 -16.909 1.00 91.50 83 TRP A O 1
ATOM 673 N N . ASP A 1 84 ? 0.619 9.703 -16.710 1.00 87.19 84 ASP A N 1
ATOM 674 C CA . ASP A 1 84 ? 1.022 9.633 -18.122 1.00 87.19 84 ASP A CA 1
ATOM 675 C C . ASP A 1 84 ? 2.024 8.506 -18.439 1.00 87.19 84 ASP A C 1
ATOM 677 O O . ASP A 1 84 ? 2.190 8.152 -19.610 1.00 87.19 84 ASP A O 1
ATOM 681 N N . ASP A 1 85 ? 2.669 7.937 -17.417 1.00 88.38 85 ASP A N 1
ATOM 682 C CA . ASP A 1 85 ? 3.628 6.835 -17.548 1.00 88.38 85 ASP A CA 1
ATOM 683 C C . ASP A 1 85 ? 2.940 5.461 -17.581 1.00 88.38 85 ASP A C 1
ATOM 685 O O . ASP A 1 85 ? 1.747 5.322 -17.306 1.00 88.38 85 ASP A O 1
ATOM 689 N N . ASP A 1 86 ? 3.699 4.409 -17.883 1.00 92.31 86 ASP A N 1
ATOM 690 C CA . ASP A 1 86 ? 3.194 3.048 -17.733 1.00 92.31 86 ASP A CA 1
ATOM 691 C C . ASP A 1 86 ? 2.908 2.718 -16.255 1.00 92.31 86 ASP A C 1
ATOM 693 O O . ASP A 1 86 ? 3.558 3.207 -15.327 1.00 92.31 86 ASP A O 1
ATOM 697 N N . VAL A 1 87 ? 1.909 1.870 -16.034 1.00 94.25 87 VAL A N 1
ATOM 698 C CA . VAL A 1 87 ? 1.546 1.335 -14.724 1.00 94.25 87 VAL A CA 1
ATOM 699 C C . VAL A 1 87 ? 2.145 -0.056 -14.587 1.00 94.25 87 VAL A C 1
ATOM 701 O O . VAL A 1 87 ? 1.930 -0.933 -15.427 1.00 94.25 87 VAL A O 1
ATOM 704 N N . TYR A 1 88 ? 2.869 -0.274 -13.495 1.00 95.50 88 TYR A N 1
ATOM 705 C CA . TYR A 1 88 ? 3.481 -1.562 -13.205 1.00 95.50 88 TYR A CA 1
ATOM 706 C C . TYR A 1 88 ? 2.616 -2.393 -12.259 1.00 95.50 88 TYR A C 1
ATOM 708 O O . TYR A 1 88 ? 1.992 -1.876 -11.333 1.00 95.50 88 TYR A O 1
ATOM 716 N N . LEU A 1 89 ? 2.602 -3.702 -12.490 1.00 94.12 89 LEU A N 1
ATOM 717 C CA . LEU A 1 89 ? 1.914 -4.701 -11.678 1.00 94.12 89 LEU A CA 1
ATOM 718 C C . LEU A 1 89 ? 2.916 -5.792 -11.303 1.00 94.12 89 LEU A C 1
ATOM 720 O O . LEU A 1 89 ? 3.673 -6.249 -12.160 1.00 94.12 89 LEU A O 1
ATOM 724 N N . VAL A 1 90 ? 2.890 -6.251 -10.053 1.00 93.94 90 VAL A N 1
ATOM 725 C CA . VAL A 1 90 ? 3.686 -7.404 -9.612 1.00 93.94 90 VAL A CA 1
ATOM 726 C C . VAL A 1 90 ? 2.817 -8.576 -9.198 1.00 93.94 90 VAL A C 1
ATOM 728 O O . VAL A 1 90 ? 1.811 -8.413 -8.510 1.00 93.94 90 VAL A O 1
ATOM 731 N N . GLU A 1 91 ? 3.255 -9.770 -9.578 1.00 91.81 91 GLU A N 1
ATOM 732 C CA . GLU A 1 91 ? 2.667 -11.048 -9.178 1.00 91.81 91 GLU A CA 1
ATOM 733 C C . GLU A 1 91 ? 3.747 -11.899 -8.511 1.00 91.81 91 GLU A C 1
ATOM 735 O O . GLU A 1 91 ? 4.855 -12.043 -9.026 1.00 91.81 91 GLU A O 1
ATOM 740 N N . CYS A 1 92 ? 3.439 -12.480 -7.355 1.00 90.44 92 CYS A N 1
ATOM 741 C CA . CYS A 1 92 ? 4.345 -13.403 -6.679 1.00 90.44 92 CYS A CA 1
ATOM 742 C C . CYS A 1 92 ? 4.492 -14.702 -7.492 1.00 90.44 92 CYS A C 1
ATOM 744 O O . CYS A 1 92 ? 3.498 -15.353 -7.795 1.00 90.44 92 CYS A O 1
ATOM 746 N N . THR A 1 93 ? 5.724 -15.138 -7.780 1.00 89.69 93 THR A N 1
ATOM 747 C CA . THR A 1 93 ? 5.961 -16.338 -8.611 1.00 89.69 93 THR A CA 1
ATOM 748 C C . THR A 1 93 ? 5.646 -17.653 -7.898 1.00 89.69 93 THR A C 1
ATOM 750 O O . THR A 1 93 ? 5.375 -18.661 -8.547 1.00 89.69 93 THR A O 1
ATOM 753 N N . ASN A 1 94 ? 5.697 -17.662 -6.563 1.00 87.69 94 ASN A N 1
ATOM 754 C CA . ASN A 1 94 ? 5.460 -18.851 -5.744 1.00 87.69 94 ASN A CA 1
ATOM 755 C C . ASN A 1 94 ? 4.778 -18.491 -4.413 1.00 87.69 94 ASN A C 1
ATOM 757 O O . ASN A 1 94 ? 5.436 -18.516 -3.366 1.00 87.69 94 ASN A O 1
ATOM 761 N N . PRO A 1 95 ? 3.495 -18.092 -4.417 1.00 86.38 95 PRO A N 1
ATOM 762 C CA . PRO A 1 95 ? 2.800 -17.742 -3.186 1.00 86.38 95 PRO A CA 1
ATOM 763 C C . PRO A 1 95 ? 2.721 -18.944 -2.229 1.00 86.38 95 PRO A C 1
ATOM 765 O O . PRO A 1 95 ? 2.616 -20.082 -2.679 1.00 86.38 95 PRO A O 1
ATOM 768 N N . PRO A 1 96 ? 2.822 -18.748 -0.903 1.00 86.06 96 PRO A N 1
ATOM 769 C CA . PRO A 1 96 ? 3.109 -17.508 -0.172 1.00 86.06 96 PRO A CA 1
ATOM 770 C C . PRO A 1 96 ? 4.620 -17.269 0.066 1.00 86.06 96 PRO A C 1
ATOM 772 O O . PRO A 1 96 ? 5.010 -16.460 0.906 1.00 86.06 96 PRO A O 1
ATOM 775 N N . LYS A 1 97 ? 5.499 -17.978 -0.652 1.00 85.50 97 LYS A N 1
ATOM 776 C CA . LYS A 1 97 ? 6.953 -18.058 -0.416 1.00 85.50 97 LYS A CA 1
ATOM 777 C C . LYS A 1 97 ? 7.786 -16.996 -1.153 1.00 85.50 97 LYS A C 1
ATOM 779 O O . LYS A 1 97 ? 8.989 -17.196 -1.320 1.00 85.50 97 LYS A O 1
ATOM 784 N N . CYS A 1 98 ? 7.195 -15.884 -1.596 1.00 85.12 98 CYS A N 1
ATOM 785 C CA . CYS A 1 98 ? 7.975 -14.785 -2.178 1.00 85.12 98 CYS A CA 1
ATOM 786 C C . CYS A 1 98 ? 8.951 -14.169 -1.171 1.00 85.12 98 CYS A C 1
ATOM 788 O O . CYS A 1 98 ? 8.766 -14.241 0.049 1.00 85.12 98 CYS A O 1
ATOM 790 N N . ASN A 1 99 ? 9.972 -13.485 -1.694 1.00 89.81 99 ASN A N 1
ATOM 791 C CA . ASN A 1 99 ? 10.835 -12.654 -0.875 1.00 89.81 99 ASN A CA 1
ATOM 792 C C . ASN A 1 99 ? 10.032 -11.521 -0.207 1.00 89.81 99 ASN A C 1
ATOM 794 O O . ASN A 1 99 ? 9.736 -10.488 -0.811 1.00 89.81 99 ASN A O 1
ATOM 798 N N . ARG A 1 100 ? 9.721 -11.705 1.082 1.00 86.19 100 ARG A N 1
ATOM 799 C CA . ARG A 1 100 ? 8.929 -10.751 1.863 1.00 86.19 100 ARG A CA 1
ATOM 800 C C . ARG A 1 100 ? 9.589 -9.377 2.019 1.00 86.19 100 ARG A C 1
ATOM 802 O O . ARG A 1 100 ? 8.855 -8.418 2.252 1.00 86.19 100 ARG A O 1
ATOM 809 N N . SER A 1 101 ? 10.916 -9.274 1.867 1.00 89.31 101 SER A N 1
ATOM 810 C CA . SER A 1 101 ? 11.667 -8.020 2.034 1.00 89.31 101 SER A CA 1
ATOM 811 C C . SER A 1 101 ? 11.465 -7.029 0.892 1.00 89.31 101 SER A C 1
ATOM 813 O O . SER A 1 101 ? 11.830 -5.867 1.034 1.00 89.31 101 SER A O 1
ATOM 815 N N . ILE A 1 102 ? 10.893 -7.466 -0.231 1.00 91.12 102 ILE A N 1
ATOM 816 C CA . ILE A 1 102 ? 10.611 -6.602 -1.383 1.00 91.12 102 ILE A CA 1
ATOM 817 C C . ILE A 1 102 ? 9.123 -6.554 -1.736 1.00 91.12 102 ILE A C 1
ATOM 819 O O . ILE A 1 102 ? 8.783 -6.098 -2.819 1.00 91.12 102 ILE A O 1
ATOM 823 N N . ARG A 1 103 ? 8.231 -6.998 -0.835 1.00 92.50 103 ARG A N 1
ATOM 824 C CA . ARG A 1 103 ? 6.782 -6.855 -1.047 1.00 92.50 103 ARG A CA 1
ATOM 825 C C . ARG A 1 103 ? 6.424 -5.386 -1.300 1.00 92.50 103 ARG A C 1
ATOM 827 O O . ARG A 1 103 ? 7.031 -4.519 -0.667 1.00 92.50 103 ARG A O 1
ATOM 834 N N . PRO A 1 104 ? 5.429 -5.106 -2.151 1.00 95.06 104 PRO A N 1
ATOM 835 C CA . PRO A 1 104 ? 5.043 -3.737 -2.456 1.00 95.06 104 PRO A CA 1
ATOM 836 C C . PRO A 1 104 ? 4.397 -3.048 -1.247 1.00 95.06 104 PRO A C 1
ATOM 838 O O . PRO A 1 104 ? 3.837 -3.705 -0.362 1.00 95.06 104 PRO A O 1
ATOM 841 N N . ILE A 1 105 ? 4.432 -1.718 -1.230 1.00 97.12 105 ILE A N 1
ATOM 842 C CA . ILE A 1 105 ? 3.899 -0.819 -0.202 1.00 97.12 105 ILE A CA 1
ATOM 843 C C . ILE A 1 105 ? 2.460 -1.184 0.133 1.00 97.12 105 ILE A C 1
ATOM 845 O O . ILE A 1 105 ? 2.137 -1.325 1.307 1.00 97.12 105 ILE A O 1
ATOM 849 N N . GLN A 1 106 ? 1.616 -1.429 -0.869 1.00 94.75 106 GLN A N 1
ATOM 850 C CA . GLN A 1 106 ? 0.215 -1.790 -0.642 1.00 94.75 106 GLN A CA 1
ATOM 851 C C . GLN A 1 106 ? 0.062 -3.082 0.184 1.00 94.75 106 GLN A C 1
ATOM 853 O O . GLN A 1 106 ? -0.759 -3.139 1.097 1.00 94.75 106 GLN A O 1
ATOM 858 N N . CYS A 1 107 ? 0.906 -4.097 -0.046 1.00 92.88 107 CYS A N 1
ATOM 859 C CA . CYS A 1 107 ? 0.916 -5.322 0.766 1.00 92.88 107 CYS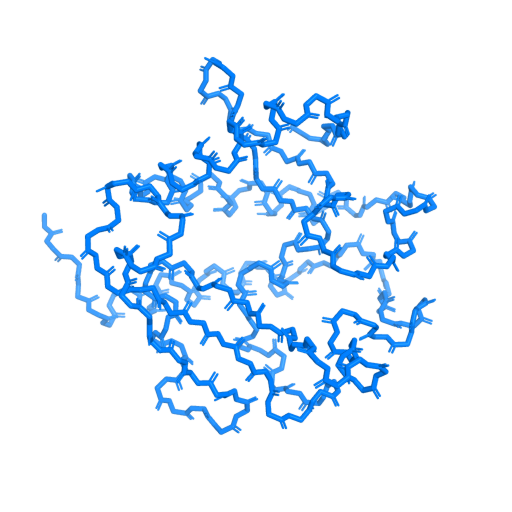 A CA 1
ATOM 860 C C . CYS A 1 107 ? 1.403 -5.063 2.200 1.00 92.88 107 CYS A C 1
ATOM 862 O O . CYS A 1 107 ? 0.994 -5.744 3.140 1.00 92.88 107 CYS A O 1
ATOM 864 N N . ARG A 1 108 ? 2.298 -4.087 2.373 1.00 95.25 108 ARG A N 1
ATOM 865 C CA . ARG A 1 108 ? 2.878 -3.716 3.668 1.00 95.25 108 AR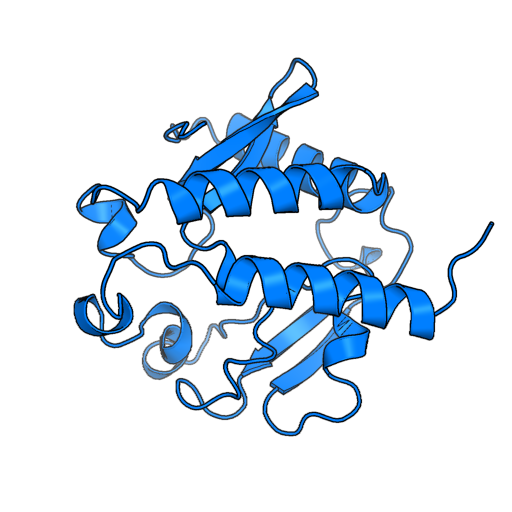G A CA 1
ATOM 866 C C . ARG A 1 108 ? 1.943 -2.868 4.516 1.00 95.25 108 ARG A C 1
ATOM 868 O O . ARG A 1 108 ? 2.011 -2.956 5.735 1.00 95.25 108 ARG A O 1
ATOM 875 N N . THR A 1 109 ? 1.101 -2.051 3.889 1.00 97.12 109 THR A N 1
ATOM 876 C CA . THR A 1 109 ? 0.137 -1.200 4.595 1.00 97.12 109 THR A CA 1
ATOM 877 C C . THR A 1 109 ? -1.205 -1.890 4.805 1.00 97.12 109 THR A C 1
ATOM 879 O O . THR A 1 109 ? -1.976 -1.443 5.649 1.00 97.12 109 THR A O 1
ATOM 882 N N . PHE A 1 110 ? -1.485 -2.994 4.104 1.00 95.56 110 PHE A N 1
ATOM 883 C CA . PHE A 1 110 ? -2.683 -3.807 4.315 1.00 95.56 110 PHE A CA 1
ATOM 884 C C . PHE A 1 110 ? -2.822 -4.237 5.795 1.00 95.56 110 PHE A C 1
ATOM 886 O O . PHE A 1 110 ? -1.846 -4.706 6.387 1.00 95.56 110 PHE A O 1
ATOM 893 N N . PRO A 1 111 ? -4.008 -4.109 6.426 1.00 96.38 111 PRO A N 1
ATOM 894 C CA . PRO A 1 111 ? -5.333 -3.849 5.842 1.00 96.38 111 PRO A CA 1
ATOM 895 C C . PRO A 1 111 ? -5.726 -2.366 5.734 1.00 96.38 111 PRO A C 1
ATOM 897 O O . PRO A 1 111 ? -6.906 -2.058 5.566 1.00 96.38 111 PRO A O 1
ATOM 900 N N . LEU A 1 112 ? -4.773 -1.443 5.881 1.00 97.75 112 LEU A N 1
ATOM 901 C CA . LEU A 1 112 ? -5.007 -0.007 5.778 1.00 97.75 112 LEU A CA 1
ATOM 902 C C . LEU A 1 112 ? -4.700 0.500 4.370 1.00 97.75 112 LEU A C 1
ATOM 904 O O . LEU A 1 112 ? -3.611 0.291 3.829 1.00 97.75 112 LEU A O 1
ATOM 908 N N . ILE A 1 113 ? -5.652 1.249 3.824 1.00 97.00 113 ILE A N 1
ATOM 909 C CA . ILE A 1 113 ? -5.504 1.978 2.564 1.00 97.00 113 ILE A CA 1
ATOM 910 C C . ILE A 1 113 ? -5.700 3.480 2.801 1.00 97.00 113 ILE A C 1
ATOM 912 O O . ILE A 1 113 ? -6.444 3.880 3.706 1.00 97.00 113 ILE A O 1
ATOM 916 N N . PRO A 1 114 ? -5.031 4.337 2.015 1.00 98.00 114 PRO A N 1
ATOM 917 C CA . PRO A 1 114 ? -5.167 5.776 2.137 1.00 98.00 114 PRO A CA 1
ATOM 918 C C . PRO A 1 114 ? -6.500 6.243 1.543 1.00 98.00 114 PRO A C 1
ATOM 920 O O . PRO A 1 114 ? -7.031 5.685 0.578 1.00 98.00 114 PRO A O 1
ATOM 923 N N . HIS A 1 115 ? -7.043 7.312 2.108 1.00 97.81 115 HIS A N 1
ATOM 924 C CA . HIS A 1 115 ? -8.251 7.947 1.612 1.00 97.81 115 HIS A CA 1
ATOM 925 C C . HIS A 1 115 ? -8.152 9.462 1.758 1.00 97.81 115 HIS A C 1
ATOM 927 O O . HIS A 1 115 ? -7.886 9.961 2.845 1.00 97.81 115 HIS A O 1
ATOM 933 N N . ILE A 1 116 ? -8.385 10.202 0.677 1.00 97.94 116 ILE A N 1
ATOM 934 C CA . ILE A 1 116 ? -8.427 11.665 0.693 1.00 97.94 116 ILE A CA 1
ATOM 935 C C . ILE A 1 116 ? -9.889 12.093 0.654 1.00 97.94 116 ILE A C 1
ATOM 937 O O . ILE A 1 116 ? -10.591 11.851 -0.333 1.00 97.94 116 ILE A O 1
ATOM 941 N N . ASN A 1 117 ? -10.349 12.731 1.729 1.00 95.25 117 ASN A N 1
ATOM 942 C CA . ASN A 1 117 ? -11.725 13.213 1.827 1.00 95.25 117 ASN A CA 1
ATOM 943 C C . ASN A 1 117 ? -11.972 14.449 0.931 1.00 95.25 117 ASN A C 1
ATOM 945 O O . ASN A 1 117 ? -11.059 14.991 0.309 1.00 95.25 117 ASN A O 1
ATOM 949 N N . SER A 1 118 ? -13.214 14.942 0.890 1.00 92.25 118 SER A N 1
ATOM 950 C CA . SER A 1 118 ? -13.598 16.108 0.074 1.00 92.25 118 SER A CA 1
ATOM 951 C C . SER A 1 118 ? -12.864 17.410 0.420 1.00 92.25 118 SER A C 1
ATOM 953 O O . SER A 1 118 ? -12.847 18.328 -0.393 1.00 92.25 118 SER A O 1
ATOM 955 N N . ASN A 1 119 ? -12.274 17.502 1.615 1.00 94.81 119 ASN A N 1
ATOM 956 C CA . ASN A 1 119 ? -11.510 18.662 2.074 1.00 94.81 119 ASN A CA 1
ATOM 957 C C . ASN A 1 119 ? -10.004 18.523 1.782 1.00 94.81 119 ASN A C 1
ATOM 959 O O . ASN A 1 119 ? -9.226 19.375 2.205 1.00 94.81 119 ASN A O 1
ATOM 963 N N . GLY A 1 120 ? -9.580 17.449 1.106 1.00 95.56 120 GLY A N 1
ATOM 964 C CA . GLY A 1 120 ? -8.170 17.174 0.826 1.00 95.56 120 GLY A CA 1
ATOM 965 C C . GLY A 1 120 ? -7.396 16.599 2.017 1.00 95.56 120 GLY A C 1
ATOM 966 O O . GLY A 1 120 ? -6.169 16.563 1.991 1.00 95.56 120 GLY A O 1
ATOM 967 N N . THR A 1 121 ? -8.073 16.167 3.086 1.00 97.12 121 THR A N 1
ATOM 968 C CA . THR A 1 121 ? -7.407 15.557 4.246 1.00 97.12 121 THR A CA 1
ATOM 969 C C . THR A 1 121 ? -7.180 14.067 4.010 1.00 97.12 121 THR A C 1
ATOM 971 O O . THR A 1 121 ? -8.122 13.343 3.682 1.00 97.12 121 THR A O 1
ATOM 974 N N . LEU A 1 122 ? -5.936 13.621 4.214 1.00 98.44 122 LEU A N 1
ATOM 975 C CA . LEU A 1 122 ? -5.567 12.207 4.239 1.00 98.44 122 LEU A CA 1
ATOM 976 C C . LEU A 1 122 ? -6.114 11.531 5.500 1.00 98.44 122 LEU A C 1
ATOM 978 O O . LEU A 1 122 ? -5.894 12.009 6.610 1.00 98.44 122 LEU A O 1
ATOM 982 N N . HIS A 1 123 ? -6.727 10.375 5.299 1.00 98.12 123 HIS A N 1
ATOM 983 C CA . HIS A 1 123 ? -7.143 9.419 6.311 1.00 98.12 123 HIS A CA 1
ATOM 984 C C . HIS A 1 123 ? -6.604 8.030 5.976 1.00 98.12 123 HIS A C 1
ATOM 986 O O . HIS A 1 123 ? -6.309 7.740 4.813 1.00 98.12 123 HIS A O 1
ATOM 992 N N . LEU A 1 124 ? -6.532 7.151 6.976 1.00 98.25 124 LEU A N 1
ATOM 993 C CA . LEU A 1 124 ? -6.462 5.708 6.720 1.00 98.25 124 LEU A CA 1
ATOM 994 C C . LEU A 1 124 ? -7.818 5.072 6.978 1.00 98.25 124 LEU A C 1
ATOM 996 O O . LEU A 1 124 ? -8.478 5.376 7.974 1.00 98.25 124 LEU A O 1
ATOM 1000 N N . ILE A 1 125 ? -8.202 4.155 6.099 1.00 96.81 125 ILE A N 1
ATOM 1001 C CA . ILE A 1 125 ? -9.430 3.371 6.217 1.00 96.81 125 ILE A CA 1
ATOM 1002 C C . ILE A 1 125 ? -9.113 1.878 6.101 1.00 96.81 125 ILE A C 1
ATOM 1004 O O . ILE A 1 125 ? -8.052 1.510 5.594 1.00 96.81 125 ILE A O 1
ATOM 1008 N N . LEU A 1 126 ? -10.028 1.021 6.559 1.00 95.50 126 LEU A N 1
ATOM 1009 C CA . LEU A 1 126 ? -9.939 -0.419 6.294 1.00 95.50 126 LEU A CA 1
ATOM 1010 C C . LEU A 1 126 ? -10.297 -0.728 4.838 1.00 95.50 126 LEU A C 1
ATOM 1012 O O . LEU A 1 126 ? -11.284 -0.207 4.311 1.00 95.50 126 LEU A O 1
ATOM 1016 N N . ASP A 1 127 ? -9.521 -1.614 4.219 1.00 92.62 127 ASP A N 1
ATOM 1017 C CA . ASP A 1 127 ? -9.752 -2.088 2.854 1.00 92.62 127 ASP A CA 1
ATOM 1018 C C . ASP A 1 127 ? -10.874 -3.139 2.772 1.00 92.62 127 ASP A C 1
ATOM 1020 O O . ASP A 1 127 ? -10.666 -4.323 2.522 1.00 92.62 127 ASP A O 1
ATOM 1024 N N . GLU A 1 128 ? -12.099 -2.704 3.056 1.00 83.75 128 GLU A N 1
ATOM 1025 C CA . GLU A 1 128 ? -13.281 -3.573 3.109 1.00 83.75 128 GLU A CA 1
ATOM 1026 C C . GLU A 1 128 ? -13.821 -3.971 1.728 1.00 83.75 128 GLU A C 1
ATOM 1028 O O . GLU A 1 128 ? -14.688 -4.838 1.637 1.00 83.75 128 GLU A O 1
ATOM 1033 N N . ASN A 1 129 ? -13.402 -3.290 0.657 1.00 78.81 129 ASN A N 1
ATOM 1034 C CA . ASN A 1 129 ? -14.130 -3.313 -0.613 1.00 78.81 129 ASN A CA 1
ATOM 1035 C C . ASN A 1 129 ? -13.261 -3.412 -1.869 1.00 78.81 129 ASN A C 1
ATOM 1037 O O . ASN A 1 129 ? -13.848 -3.482 -2.950 1.00 78.81 129 ASN A O 1
ATOM 1041 N N . GLU A 1 130 ? -11.931 -3.400 -1.760 1.00 81.06 130 GLU A N 1
ATOM 1042 C CA . GLU A 1 130 ? -11.037 -3.475 -2.926 1.00 81.06 130 GLU A CA 1
ATOM 1043 C C . GLU A 1 130 ? -10.314 -4.829 -3.048 1.00 81.06 130 GLU A C 1
ATOM 1045 O O . GLU A 1 130 ? -9.530 -5.020 -3.973 1.00 81.06 130 GLU A O 1
ATOM 1050 N N . ILE A 1 131 ? -10.602 -5.791 -2.161 1.00 86.94 131 ILE A N 1
ATOM 1051 C CA . ILE A 1 131 ? -9.993 -7.130 -2.164 1.00 86.94 131 ILE A CA 1
ATOM 1052 C C . ILE A 1 131 ? -10.986 -8.232 -2.576 1.00 86.94 131 ILE A C 1
ATOM 1054 O O . ILE A 1 131 ? -12.166 -8.159 -2.225 1.00 86.94 131 ILE A O 1
ATOM 1058 N N . PRO A 1 132 ? -10.523 -9.293 -3.267 1.00 88.94 132 PRO A N 1
ATOM 1059 C CA . PRO A 1 132 ? -11.383 -10.386 -3.730 1.00 88.94 132 PRO A CA 1
ATOM 1060 C C . PRO A 1 132 ? -11.595 -11.494 -2.674 1.00 88.94 132 PRO A C 1
ATOM 1062 O O . PRO A 1 132 ? -12.277 -12.488 -2.930 1.00 88.94 132 PRO A O 1
ATOM 1065 N N . TYR A 1 133 ? -11.028 -11.337 -1.473 1.00 90.00 133 TYR A N 1
ATOM 1066 C CA . TYR A 1 133 ? -11.089 -12.292 -0.363 1.00 90.00 133 TYR A CA 1
ATOM 1067 C C . TYR A 1 133 ? -11.565 -11.647 0.942 1.00 90.00 133 TYR A C 1
ATOM 1069 O O . TYR A 1 133 ? -11.502 -10.435 1.126 1.00 90.00 133 TYR A O 1
ATOM 1077 N N . GLU A 1 134 ? -11.989 -12.472 1.900 1.00 91.31 134 GLU A N 1
ATOM 1078 C CA . GLU A 1 134 ? -12.381 -12.011 3.232 1.00 91.31 134 GLU A CA 1
ATOM 1079 C C . GLU A 1 134 ? -11.183 -12.041 4.199 1.00 91.31 134 GLU A C 1
ATOM 1081 O O . GLU A 1 134 ? -10.637 -13.099 4.517 1.00 91.31 134 GLU A O 1
ATOM 1086 N N . CYS A 1 135 ? -10.759 -10.873 4.689 1.00 94.69 135 CYS A N 1
ATOM 1087 C CA . CYS A 1 135 ? -9.690 -10.768 5.682 1.00 94.69 135 CYS A CA 1
ATOM 1088 C C . CYS A 1 135 ? -10.251 -10.834 7.118 1.00 94.69 135 CYS A C 1
ATOM 1090 O O . CYS A 1 135 ? -11.056 -9.969 7.476 1.00 94.69 135 CYS A O 1
ATOM 1092 N N . PRO A 1 136 ? -9.783 -11.755 7.990 1.00 95.50 136 PRO A N 1
ATOM 1093 C CA . PRO A 1 136 ? -10.254 -11.843 9.377 1.00 95.50 136 PRO A CA 1
ATOM 1094 C C . PRO A 1 136 ? -10.039 -10.569 10.200 1.00 95.50 136 PRO A C 1
ATOM 1096 O O . PRO A 1 136 ? -10.876 -10.241 11.032 1.00 95.50 136 PRO A O 1
ATOM 1099 N N . ILE A 1 137 ? -8.962 -9.811 9.946 1.00 95.81 137 ILE A N 1
ATOM 1100 C CA . ILE A 1 137 ? -8.722 -8.532 10.638 1.00 95.81 137 ILE A CA 1
ATOM 1101 C C . ILE A 1 137 ? -9.868 -7.550 10.380 1.00 95.81 137 ILE A C 1
ATOM 1103 O O . ILE A 1 137 ? -10.330 -6.875 11.299 1.00 95.81 137 ILE A O 1
ATOM 1107 N N . ILE A 1 138 ? -10.321 -7.490 9.128 1.00 94.31 138 ILE A N 1
ATOM 1108 C CA . ILE A 1 138 ? -11.366 -6.575 8.680 1.00 94.31 138 ILE A CA 1
ATOM 1109 C C . ILE A 1 138 ? -12.735 -7.088 9.137 1.00 94.31 138 ILE A C 1
ATOM 1111 O O . ILE A 1 138 ? -13.461 -6.360 9.809 1.00 94.31 138 ILE A O 1
ATOM 1115 N N . ARG A 1 139 ? -13.054 -8.357 8.842 1.00 94.00 139 ARG A N 1
ATOM 1116 C CA . ARG A 1 139 ? -14.327 -9.004 9.202 1.00 94.00 139 ARG A CA 1
ATOM 1117 C C . ARG A 1 139 ? -14.607 -8.937 10.701 1.00 94.00 139 ARG A C 1
ATOM 1119 O O . ARG A 1 139 ? -15.696 -8.540 11.106 1.00 94.00 139 ARG A O 1
ATOM 1126 N N . ASP A 1 140 ? -13.624 -9.321 11.513 1.00 94.75 140 ASP A N 1
ATOM 1127 C CA . ASP A 1 140 ? -13.774 -9.403 12.969 1.00 94.75 140 ASP A CA 1
ATOM 1128 C C . ASP A 1 140 ? -13.437 -8.071 13.657 1.00 94.75 140 ASP A C 1
ATOM 1130 O O . ASP A 1 140 ? -13.509 -7.974 14.883 1.00 94.75 140 ASP A O 1
ATOM 1134 N N . ASN A 1 141 ? -13.093 -7.036 12.876 1.00 92.12 141 ASN A N 1
ATOM 1135 C CA . ASN A 1 141 ? -12.744 -5.701 13.354 1.00 92.12 141 ASN A CA 1
ATOM 1136 C C . ASN A 1 141 ? -11.696 -5.752 14.484 1.00 92.12 141 ASN A C 1
ATOM 1138 O O . ASN A 1 141 ? -11.865 -5.145 15.547 1.00 92.12 141 ASN A O 1
ATOM 1142 N N . LEU A 1 142 ? -10.623 -6.514 14.253 1.00 95.69 142 LEU A N 1
ATOM 1143 C CA . LEU A 1 142 ? -9.548 -6.682 15.227 1.00 95.69 142 LEU A CA 1
ATOM 1144 C C . LEU A 1 142 ? -8.843 -5.344 15.479 1.00 95.69 142 LEU A C 1
ATOM 1146 O O . LEU A 1 142 ? -8.674 -4.523 14.574 1.00 95.69 142 LEU A O 1
ATOM 1150 N N . GLU A 1 143 ? -8.420 -5.125 16.722 1.00 96.56 143 GLU A N 1
ATOM 1151 C CA . GLU A 1 143 ? -7.644 -3.938 17.072 1.00 96.56 143 GLU A CA 1
ATOM 1152 C C . GLU A 1 143 ? -6.249 -4.028 16.440 1.00 96.56 143 GLU A C 1
ATOM 1154 O O . GLU A 1 143 ? -5.515 -4.990 16.664 1.00 96.56 143 GLU A O 1
ATOM 1159 N N . LEU A 1 144 ? -5.905 -3.027 15.627 1.00 98.06 144 LEU A N 1
ATOM 1160 C CA . LEU A 1 144 ? -4.596 -2.926 14.990 1.00 98.06 144 LEU A CA 1
ATOM 1161 C C . LEU A 1 144 ? -3.573 -2.310 15.940 1.00 98.06 144 LEU A C 1
ATOM 1163 O O . LEU A 1 144 ? -3.879 -1.397 16.712 1.00 98.06 144 LEU A O 1
ATOM 1167 N N . ASN A 1 145 ? -2.320 -2.721 15.783 1.00 98.44 145 ASN A N 1
ATOM 1168 C CA . ASN A 1 145 ? -1.200 -2.117 16.486 1.00 98.44 145 ASN A CA 1
ATOM 1169 C C . ASN A 1 145 ? -1.101 -0.611 16.195 1.00 98.44 145 ASN A C 1
ATOM 1171 O O . ASN A 1 145 ? -1.071 -0.169 15.044 1.00 98.44 145 ASN A O 1
ATOM 1175 N N . LYS A 1 146 ? -0.990 0.201 17.252 1.00 98.25 146 LYS A N 1
ATOM 1176 C CA . LYS A 1 146 ? -0.911 1.669 17.126 1.00 98.25 146 LYS A CA 1
ATOM 1177 C C . LYS A 1 146 ? 0.314 2.121 16.339 1.00 98.25 146 LYS A C 1
ATOM 1179 O O . LYS A 1 146 ? 0.213 3.052 15.545 1.00 98.25 146 LYS A O 1
ATOM 1184 N N . ASP A 1 147 ? 1.447 1.450 16.525 1.00 98.31 147 ASP A N 1
ATOM 1185 C CA . ASP A 1 147 ? 2.673 1.755 15.784 1.00 98.31 147 ASP A CA 1
ATOM 1186 C C . ASP A 1 147 ? 2.500 1.485 14.288 1.00 98.31 147 ASP A C 1
ATOM 1188 O O . ASP A 1 147 ? 2.936 2.291 13.472 1.00 98.31 147 ASP A O 1
ATOM 1192 N N . PHE A 1 148 ? 1.765 0.430 13.923 1.00 98.56 148 PHE A N 1
ATOM 1193 C CA . PHE A 1 148 ? 1.420 0.143 12.533 1.00 98.56 148 PHE A CA 1
ATOM 1194 C C . PHE A 1 148 ? 0.538 1.227 11.913 1.00 98.56 148 PHE A C 1
ATOM 1196 O O . PHE A 1 148 ? 0.860 1.715 10.831 1.00 98.56 148 PHE A O 1
ATOM 1203 N N . ILE A 1 149 ? -0.522 1.661 12.608 1.00 98.62 149 ILE A N 1
ATOM 1204 C CA . ILE A 1 149 ? -1.385 2.761 12.142 1.00 98.62 149 ILE A CA 1
ATOM 1205 C C . ILE A 1 149 ? -0.556 4.037 11.942 1.00 98.62 149 ILE A C 1
ATOM 1207 O O . ILE A 1 149 ? -0.614 4.669 10.886 1.00 98.62 149 ILE A O 1
ATOM 1211 N N . ASN A 1 150 ? 0.237 4.410 12.949 1.00 98.50 150 ASN A N 1
ATOM 1212 C CA . ASN A 1 150 ? 1.010 5.647 12.942 1.00 98.50 150 ASN A CA 1
ATOM 1213 C C . ASN A 1 150 ? 2.087 5.650 11.853 1.00 98.50 150 ASN A C 1
ATOM 1215 O O . ASN A 1 150 ? 2.253 6.655 11.162 1.00 98.50 150 ASN A O 1
ATOM 1219 N N . GLU A 1 151 ? 2.831 4.556 11.699 1.00 98.62 151 GLU A N 1
ATOM 1220 C CA . GLU A 1 151 ? 3.897 4.467 10.701 1.00 98.62 151 GLU A CA 1
ATOM 1221 C C . GLU A 1 151 ? 3.325 4.400 9.282 1.00 98.62 151 GLU A C 1
ATOM 1223 O O . GLU A 1 151 ? 3.799 5.119 8.402 1.00 98.62 151 GLU A O 1
ATOM 1228 N N . THR A 1 152 ? 2.228 3.661 9.084 1.00 98.56 152 THR A N 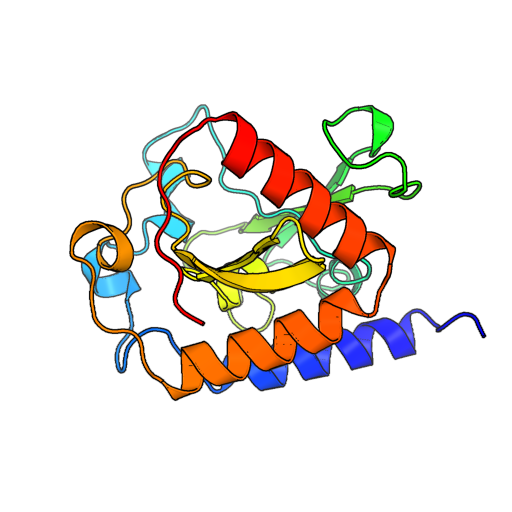1
ATOM 1229 C CA . THR A 1 152 ? 1.484 3.642 7.815 1.00 98.56 152 THR A CA 1
ATOM 1230 C C . THR A 1 152 ? 0.994 5.041 7.442 1.00 98.56 152 THR A C 1
ATOM 1232 O O . THR A 1 152 ? 1.158 5.471 6.301 1.00 98.56 152 THR A O 1
ATOM 1235 N N . TYR A 1 153 ? 0.457 5.802 8.402 1.00 98.69 153 TYR A N 1
ATOM 1236 C CA . TYR A 1 153 ? -0.013 7.165 8.147 1.00 98.69 153 TYR A CA 1
ATOM 1237 C C . TYR A 1 153 ? 1.137 8.104 7.771 1.00 98.69 153 TYR A C 1
ATOM 1239 O O . TYR A 1 153 ? 1.014 8.888 6.830 1.00 98.69 153 TYR A O 1
ATOM 1247 N N . LYS A 1 154 ? 2.282 8.009 8.462 1.00 98.62 154 LYS A N 1
ATOM 1248 C CA . LYS A 1 154 ? 3.487 8.781 8.112 1.00 98.62 154 LYS A CA 1
ATOM 1249 C C . LYS A 1 154 ? 3.971 8.454 6.704 1.00 98.62 154 LYS A C 1
ATOM 1251 O O . LYS A 1 154 ? 4.282 9.378 5.958 1.00 98.62 154 LYS A O 1
ATOM 1256 N N . VAL A 1 155 ? 4.026 7.172 6.347 1.00 98.62 155 VAL A N 1
ATOM 1257 C CA . VAL A 1 155 ? 4.440 6.721 5.015 1.00 98.62 155 VAL A CA 1
ATOM 1258 C C . VAL A 1 155 ? 3.506 7.270 3.946 1.00 98.62 155 VAL A C 1
ATOM 1260 O O . VAL A 1 155 ? 3.981 7.923 3.022 1.00 98.62 155 VAL A O 1
ATOM 1263 N N . TRP A 1 156 ? 2.189 7.114 4.099 1.00 98.62 156 TRP A N 1
ATOM 1264 C CA . TRP A 1 156 ? 1.242 7.669 3.132 1.00 98.62 156 TRP A CA 1
ATOM 1265 C C . TRP A 1 156 ? 1.334 9.187 3.038 1.00 98.62 156 TRP A C 1
ATOM 1267 O O . TRP A 1 156 ? 1.325 9.717 1.934 1.00 98.62 156 TRP A O 1
ATOM 1277 N N . LYS A 1 157 ? 1.540 9.889 4.157 1.00 98.38 157 LYS A N 1
ATOM 1278 C CA . LYS A 1 157 ? 1.784 11.337 4.159 1.00 98.38 157 LYS A CA 1
ATOM 1279 C C . LYS A 1 157 ? 3.054 11.735 3.395 1.00 98.38 157 LYS A C 1
ATOM 1281 O O . LYS A 1 157 ? 3.101 12.831 2.844 1.00 98.38 157 LYS A O 1
ATOM 1286 N N . ILE A 1 158 ? 4.086 10.887 3.375 1.00 98.19 158 ILE A N 1
ATOM 1287 C CA . ILE A 1 158 ? 5.289 11.099 2.556 1.00 98.19 158 ILE A CA 1
ATOM 1288 C C . ILE A 1 158 ? 4.964 10.863 1.079 1.00 98.19 158 ILE A C 1
ATOM 1290 O O . ILE A 1 158 ? 5.281 11.724 0.260 1.00 98.19 158 ILE A O 1
ATOM 1294 N N . LEU A 1 159 ? 4.319 9.736 0.766 1.00 98.19 159 LEU A N 1
ATOM 1295 C CA . LEU A 1 159 ? 4.015 9.298 -0.598 1.00 98.19 159 LEU A CA 1
ATOM 1296 C C . LEU A 1 159 ? 3.110 10.290 -1.339 1.00 98.19 159 LEU A C 1
ATOM 1298 O O . LEU A 1 159 ? 3.413 10.647 -2.469 1.00 98.19 159 LEU A O 1
ATOM 1302 N N . ILE A 1 160 ? 2.069 10.821 -0.690 1.00 97.75 160 ILE A N 1
ATOM 1303 C CA . ILE A 1 160 ? 1.153 11.792 -1.319 1.00 97.75 160 ILE A CA 1
ATOM 1304 C C . ILE A 1 160 ? 1.766 13.186 -1.544 1.00 97.75 160 ILE A C 1
ATOM 1306 O O . ILE A 1 160 ? 1.070 14.078 -2.019 1.00 97.75 160 ILE A O 1
ATOM 1310 N N . ASN A 1 161 ? 3.034 13.424 -1.178 1.00 96.31 161 ASN A N 1
ATOM 1311 C CA . ASN A 1 161 ? 3.725 14.638 -1.634 1.00 96.31 161 ASN A CA 1
ATOM 1312 C C . ASN A 1 161 ? 4.109 14.544 -3.116 1.00 96.31 161 ASN A C 1
ATOM 1314 O O . ASN A 1 161 ? 4.410 15.572 -3.720 1.00 96.31 161 ASN A O 1
ATOM 1318 N N . ASP A 1 162 ? 4.117 13.336 -3.684 1.00 95.19 162 ASP A N 1
ATOM 1319 C CA . ASP A 1 162 ? 4.125 13.142 -5.126 1.00 95.19 162 ASP A CA 1
ATOM 1320 C C . ASP A 1 162 ? 2.714 13.439 -5.676 1.00 95.19 162 ASP A C 1
ATOM 1322 O O . ASP A 1 162 ? 1.754 12.773 -5.268 1.00 95.19 162 ASP A O 1
ATOM 1326 N N . PRO A 1 163 ? 2.555 14.427 -6.580 1.00 95.38 163 PRO A N 1
ATOM 1327 C CA . PRO A 1 163 ? 1.258 14.772 -7.156 1.00 95.38 163 PRO A CA 1
ATOM 1328 C C . PRO A 1 163 ? 0.567 13.606 -7.871 1.00 95.38 163 PRO A C 1
ATOM 1330 O O . PRO A 1 163 ? -0.652 13.491 -7.786 1.00 95.38 163 PRO A O 1
ATOM 1333 N N . VAL A 1 164 ? 1.324 12.719 -8.525 1.00 94.69 164 VAL A N 1
ATOM 1334 C CA . VAL A 1 164 ? 0.764 11.565 -9.247 1.00 94.69 164 VAL A CA 1
ATOM 1335 C C . VAL A 1 164 ? 0.170 10.564 -8.256 1.00 94.69 164 VAL A C 1
ATOM 1337 O O . VAL A 1 164 ? -0.935 10.056 -8.455 1.00 94.69 164 VAL A O 1
ATOM 1340 N N . VAL A 1 165 ? 0.857 10.334 -7.132 1.00 96.75 165 VAL A N 1
ATOM 1341 C CA . VAL A 1 165 ? 0.338 9.490 -6.046 1.00 96.75 165 VAL A CA 1
ATOM 1342 C C . VAL A 1 165 ? -0.875 10.137 -5.384 1.00 96.75 165 VAL A C 1
ATOM 1344 O O . VAL A 1 165 ? -1.867 9.454 -5.135 1.00 96.75 165 VAL A O 1
ATOM 1347 N N . TYR A 1 166 ? -0.825 11.443 -5.101 1.00 97.81 166 TYR A N 1
ATOM 1348 C CA . TYR A 1 166 ? -1.966 12.169 -4.538 1.00 97.81 166 TYR A CA 1
ATOM 1349 C C . TYR A 1 166 ? -3.208 12.016 -5.421 1.00 97.81 166 TYR A C 1
ATOM 1351 O O . TYR A 1 166 ? -4.278 11.672 -4.916 1.00 97.81 166 TYR A O 1
ATOM 1359 N N . ASP A 1 167 ? -3.058 12.223 -6.728 1.00 96.94 167 ASP A N 1
ATOM 1360 C CA . ASP A 1 167 ? -4.155 12.131 -7.685 1.00 96.94 167 ASP A CA 1
ATOM 1361 C C . ASP A 1 167 ? -4.709 10.709 -7.792 1.00 96.94 167 ASP A C 1
ATOM 1363 O O . ASP A 1 167 ? -5.929 10.549 -7.823 1.00 96.94 167 ASP A O 1
ATOM 1367 N N . LEU A 1 168 ? -3.855 9.678 -7.756 1.00 96.62 168 LEU A N 1
ATOM 1368 C CA . LEU A 1 168 ? -4.288 8.278 -7.684 1.00 96.62 168 LEU A CA 1
ATOM 1369 C C . LEU A 1 168 ? -5.132 8.014 -6.432 1.00 96.62 168 LEU A C 1
ATOM 1371 O O . LEU A 1 168 ? -6.249 7.503 -6.523 1.00 96.62 168 LEU A O 1
ATOM 1375 N N . ILE A 1 169 ? -4.651 8.424 -5.255 1.00 97.56 169 ILE A N 1
ATOM 1376 C CA . ILE A 1 169 ? -5.398 8.215 -4.010 1.00 97.56 169 ILE A CA 1
ATOM 1377 C C . ILE A 1 169 ? -6.702 9.014 -4.013 1.00 97.56 169 ILE A C 1
ATOM 1379 O O . ILE A 1 169 ? -7.734 8.517 -3.549 1.00 97.56 169 ILE A O 1
ATOM 1383 N N . ALA A 1 170 ? -6.691 10.242 -4.530 1.00 97.56 170 ALA A N 1
ATOM 1384 C CA . ALA A 1 170 ? -7.888 11.056 -4.665 1.00 97.56 170 ALA A CA 1
ATOM 1385 C C . ALA A 1 170 ? -8.894 10.388 -5.613 1.00 97.56 170 ALA A C 1
ATOM 1387 O O . ALA A 1 170 ? -10.069 10.278 -5.252 1.00 97.56 170 ALA A O 1
ATOM 1388 N N . TYR A 1 171 ? -8.437 9.886 -6.763 1.00 95.81 171 TYR A N 1
ATOM 1389 C CA . TYR A 1 171 ? -9.231 9.156 -7.750 1.00 95.81 171 TYR A CA 1
ATOM 1390 C C . TYR A 1 171 ? -9.941 7.951 -7.121 1.00 95.81 171 TYR A C 1
ATOM 1392 O O . TYR A 1 171 ? -11.176 7.882 -7.132 1.00 95.81 171 TYR A O 1
ATOM 1400 N N . ASP A 1 172 ? -9.192 7.078 -6.450 1.00 95.12 172 ASP A N 1
ATOM 1401 C CA . ASP A 1 172 ? -9.739 5.912 -5.749 1.00 95.12 172 ASP A CA 1
ATOM 1402 C C . ASP A 1 172 ? -10.694 6.299 -4.619 1.00 95.12 172 ASP A C 1
ATOM 1404 O O . ASP A 1 172 ? -11.737 5.673 -4.411 1.00 95.12 172 ASP A O 1
ATOM 1408 N N . SER A 1 173 ? -10.389 7.387 -3.912 1.00 95.81 173 SER A N 1
ATOM 1409 C CA . SER A 1 173 ? -11.256 7.927 -2.865 1.00 95.81 173 SER A CA 1
ATOM 1410 C C . SER A 1 173 ? -12.599 8.393 -3.424 1.00 95.81 173 SER A C 1
ATOM 1412 O O . SER A 1 173 ? -13.638 8.109 -2.826 1.00 95.81 173 SER A O 1
ATOM 1414 N N . ARG A 1 174 ? -12.613 9.053 -4.593 1.00 95.12 174 ARG A N 1
ATOM 1415 C CA . ARG A 1 174 ? -13.866 9.442 -5.258 1.00 95.12 174 ARG A CA 1
ATOM 1416 C C . ARG A 1 174 ? -14.652 8.215 -5.718 1.00 95.12 174 ARG A C 1
ATOM 1418 O O . ARG A 1 174 ? -15.871 8.192 -5.553 1.00 95.12 174 ARG A O 1
ATOM 1425 N N . ARG A 1 175 ? -13.984 7.180 -6.243 1.00 92.69 175 ARG A N 1
ATOM 1426 C CA . ARG A 1 175 ? -14.632 5.909 -6.624 1.00 92.69 175 ARG A CA 1
ATOM 1427 C C . ARG A 1 175 ? -15.306 5.248 -5.426 1.00 92.69 175 ARG A C 1
ATOM 1429 O O . ARG A 1 175 ? -16.477 4.877 -5.524 1.00 92.69 175 ARG A O 1
ATOM 1436 N N . ARG A 1 176 ? -14.606 5.155 -4.291 1.00 93.44 176 ARG A N 1
ATOM 1437 C CA . ARG A 1 176 ? -15.161 4.626 -3.036 1.00 93.44 176 ARG A CA 1
ATOM 1438 C C . ARG A 1 176 ? -16.385 5.413 -2.577 1.00 93.44 176 ARG A C 1
ATOM 1440 O O . ARG A 1 176 ? -17.434 4.811 -2.346 1.00 93.44 176 ARG A O 1
ATOM 1447 N N . ASP A 1 177 ? -16.296 6.740 -2.537 1.00 92.69 177 ASP A N 1
ATOM 1448 C CA . ASP A 1 177 ? -17.413 7.592 -2.106 1.00 92.69 177 ASP A CA 1
ATOM 1449 C C . ASP A 1 177 ? -18.632 7.465 -3.040 1.00 92.69 177 ASP A C 1
ATOM 1451 O O . ASP A 1 177 ? -19.775 7.381 -2.581 1.00 92.69 177 ASP A O 1
ATOM 1455 N N . ASN A 1 178 ? -18.402 7.351 -4.352 1.00 91.31 178 ASN A N 1
ATOM 1456 C CA . ASN A 1 178 ? -19.463 7.190 -5.350 1.00 91.31 178 ASN A CA 1
ATOM 1457 C C . ASN A 1 178 ? -20.194 5.843 -5.246 1.00 91.31 178 ASN A C 1
ATOM 1459 O O . ASN A 1 178 ? -21.386 5.774 -5.554 1.00 91.31 178 ASN A O 1
ATOM 1463 N N . ARG A 1 179 ? -19.529 4.783 -4.765 1.00 89.31 179 ARG A N 1
ATOM 1464 C CA . ARG A 1 179 ? -20.160 3.473 -4.508 1.00 89.31 179 ARG A CA 1
ATOM 1465 C C . ARG A 1 179 ? -21.159 3.516 -3.343 1.00 89.31 179 ARG A C 1
ATOM 1467 O O . ARG A 1 179 ? -21.909 2.559 -3.166 1.00 89.31 179 ARG A O 1
ATOM 1474 N N . ARG A 1 180 ? -21.184 4.598 -2.545 1.00 78.62 180 ARG A N 1
ATOM 1475 C CA . ARG A 1 180 ? -22.033 4.778 -1.345 1.00 78.62 180 ARG A CA 1
ATOM 1476 C C . ARG A 1 180 ? -21.904 3.650 -0.315 1.00 78.62 180 ARG A C 1
ATOM 1478 O O . ARG A 1 180 ? -22.792 3.463 0.520 1.00 78.62 180 ARG A O 1
ATOM 1485 N N . LYS A 1 181 ? -20.805 2.898 -0.363 1.00 80.50 181 LYS A N 1
ATOM 1486 C CA . LYS A 1 181 ? -20.466 1.918 0.664 1.00 80.50 181 LYS A CA 1
ATOM 1487 C C . LYS A 1 181 ? -19.823 2.650 1.835 1.00 80.50 181 LYS A C 1
ATOM 1489 O O . LYS A 1 181 ? -19.014 3.552 1.640 1.00 80.50 181 LYS A O 1
ATOM 1494 N N . LYS A 1 182 ? -20.213 2.276 3.051 1.00 84.00 182 LYS A N 1
ATOM 1495 C CA . LYS A 1 182 ? -19.557 2.783 4.258 1.00 84.00 182 LYS A CA 1
ATOM 1496 C C . LYS A 1 182 ? -18.156 2.182 4.342 1.00 84.00 182 LYS A C 1
ATOM 1498 O O . LYS A 1 182 ? -17.956 1.054 3.909 1.00 84.00 182 LYS A O 1
ATOM 1503 N N . TYR A 1 183 ? -17.234 2.945 4.905 1.00 88.81 183 TYR A N 1
ATOM 1504 C CA . TYR A 1 183 ? -15.896 2.502 5.269 1.00 88.81 183 TYR A CA 1
ATOM 1505 C C . TYR A 1 183 ? -15.550 3.078 6.639 1.00 88.81 183 TYR A C 1
ATOM 1507 O O . TYR A 1 183 ? -16.060 4.134 7.036 1.00 88.81 183 TYR A O 1
ATOM 1515 N N . LYS A 1 184 ? -14.697 2.378 7.382 1.00 89.75 184 LYS A N 1
ATOM 1516 C CA . LYS A 1 184 ? -14.262 2.802 8.711 1.00 89.75 184 LYS A CA 1
ATOM 1517 C C . LYS A 1 184 ? -12.997 3.655 8.623 1.00 89.75 184 LYS A C 1
ATOM 1519 O O . LYS A 1 184 ? -11.971 3.173 8.155 1.00 89.75 184 LYS A O 1
ATOM 1524 N N . ILE A 1 185 ? -13.061 4.886 9.130 1.00 93.31 185 ILE A N 1
ATOM 1525 C CA . ILE A 1 185 ? -11.886 5.751 9.319 1.00 93.31 185 ILE A CA 1
ATOM 1526 C C . ILE A 1 185 ? -11.131 5.314 10.578 1.00 93.31 185 ILE A C 1
ATOM 1528 O O . ILE A 1 185 ? -11.736 5.105 11.631 1.00 93.31 185 ILE A O 1
ATOM 1532 N N . ILE A 1 186 ? -9.813 5.170 10.452 1.00 96.00 186 ILE A N 1
ATOM 1533 C CA . ILE A 1 186 ? -8.898 4.758 11.521 1.00 96.00 186 ILE A CA 1
ATOM 1534 C C . ILE A 1 186 ? -8.123 5.955 12.079 1.00 96.00 186 ILE A C 1
ATOM 1536 O O . ILE A 1 186 ? -7.965 6.059 13.296 1.00 96.00 186 ILE A O 1
ATOM 1540 N N . ILE A 1 187 ? -7.668 6.855 11.203 1.00 92.75 187 ILE A N 1
ATOM 1541 C CA . ILE A 1 187 ? -6.978 8.112 11.529 1.00 92.75 187 ILE A CA 1
ATOM 1542 C C . ILE A 1 187 ? -7.290 9.167 10.472 1.00 92.75 187 ILE A C 1
ATOM 1544 O O . ILE A 1 187 ? -7.523 8.769 9.308 1.00 92.75 187 ILE A O 1
#

pLDDT: mean 92.12, std 7.07, range [46.94, 98.69]